Protein AF-A0A969C6D5-F1 (afdb_monomer_lite)

Secondary structure (DSSP, 8-state):
--HHHHHHHHHHHHTTS------SSHHHHHHHHHHHHHHHHHHHHHHHHHHHHTTTPPP-EEEEEEEE--EEEEEEEEEEEE--S-TTS---EEEEEEEEEEEE--EEEEEEE-HHHHHHHHHSBPPHHHHHHHHHTT--HHHHHHHHEEEETTEE--EEETTEEEPPPHHHHHHHHHHHHHHHHSSEEE--PBPTTS--B--EEE-TTS--HHHHHHHHHHHHHHT--TT-S--EEEESSS-SSTTEEEEEEPBHHHHHHHHHHH----GGGGTTT-TTTT----PPS------

Sequence (295 aa):
MLPEKIIVAGLALLLFTGCNSIGPRTVPRDRADYSTSISESWKRQMLLNTVKLRYLDPPIFVDVGQIIAGYSIETALSAGASFPQNTAFGGNTATVGGSARFTDRPTVTYTPLTGNAFVKALMTPLPPESVFFTVQSGWPADGVLMATAASINGIKNQETTHTGTTPPDPRFVRVIELLRRLQLSGHASFRVRHDAQKQHTSVLTFHSKEISEATQAEARELRQLLGLDPGSTEFSLVFGGTAANGREIAVLTRSLLHIMTTMAAQATCRPRMSRRGGPCRGLPRKGRPGRSRGW

pLDDT: mean 76.36, std 16.41, range [31.56, 97.5]

Structure (mmCIF, N/CA/C/O backbone):
data_AF-A0A969C6D5-F1
#
_entry.id   AF-A0A969C6D5-F1
#
loop_
_atom_site.group_PDB
_atom_site.id
_atom_site.type_symbol
_atom_site.label_atom_id
_atom_site.label_alt_id
_atom_site.label_comp_id
_atom_site.label_asym_id
_atom_site.label_entity_id
_atom_site.label_seq_id
_atom_site.pdbx_PDB_ins_code
_atom_site.Cartn_x
_atom_site.Cartn_y
_atom_site.Cartn_z
_atom_site.occupancy
_atom_site.B_iso_or_equiv
_atom_site.auth_seq_id
_atom_site.auth_comp_id
_atom_site.auth_asym_id
_atom_site.auth_atom_id
_atom_site.pdbx_PDB_model_num
ATOM 1 N N . MET A 1 1 ? 77.996 -2.216 -35.185 1.00 45.25 1 MET A N 1
ATOM 2 C CA . MET A 1 1 ? 77.373 -3.281 -34.361 1.00 45.25 1 MET A CA 1
ATOM 3 C C . MET A 1 1 ? 76.489 -2.777 -33.203 1.00 45.25 1 MET A C 1
ATOM 5 O O . MET A 1 1 ? 75.872 -3.603 -32.544 1.00 45.25 1 MET A O 1
ATOM 9 N N . LEU A 1 2 ? 76.377 -1.462 -32.943 1.00 44.72 2 LEU A N 1
ATOM 10 C CA . LEU A 1 2 ? 75.488 -0.904 -31.904 1.00 44.72 2 LEU A CA 1
ATOM 11 C C . LEU A 1 2 ? 74.016 -0.615 -32.311 1.00 44.72 2 LEU A C 1
ATOM 13 O O . LEU A 1 2 ? 73.174 -0.701 -31.421 1.00 44.72 2 LEU A O 1
ATOM 17 N N . PRO A 1 3 ? 73.641 -0.320 -33.580 1.00 50.16 3 PRO A N 1
ATOM 18 C CA . PRO A 1 3 ? 72.263 0.093 -33.887 1.00 50.16 3 PRO A CA 1
ATOM 19 C C . PRO A 1 3 ? 71.266 -1.076 -33.970 1.00 50.16 3 PRO A C 1
ATOM 21 O O . PRO A 1 3 ? 70.113 -0.914 -33.582 1.00 50.16 3 PRO A O 1
ATOM 24 N N . GLU A 1 4 ? 71.702 -2.273 -34.382 1.00 48.69 4 GLU A N 1
ATOM 25 C CA . GLU A 1 4 ? 70.845 -3.475 -34.412 1.00 48.69 4 GLU A CA 1
ATOM 26 C C . GLU A 1 4 ? 70.349 -3.873 -33.018 1.00 48.69 4 GLU A C 1
ATOM 28 O O . GLU A 1 4 ? 69.185 -4.225 -32.846 1.00 48.69 4 GLU A O 1
ATOM 33 N N . LYS A 1 5 ? 71.207 -3.758 -31.996 1.00 50.78 5 LYS A N 1
ATOM 34 C CA . LYS A 1 5 ? 70.857 -4.146 -30.622 1.00 50.78 5 LYS A CA 1
ATOM 35 C C . LYS A 1 5 ? 69.805 -3.220 -30.000 1.00 50.78 5 LYS A C 1
ATOM 37 O O . LYS A 1 5 ? 68.999 -3.682 -29.199 1.00 50.78 5 LYS A O 1
ATOM 42 N N . ILE A 1 6 ? 69.777 -1.943 -30.394 1.00 58.38 6 ILE A N 1
ATOM 43 C CA . ILE A 1 6 ? 68.801 -0.955 -29.903 1.00 58.38 6 ILE A CA 1
ATOM 44 C C . ILE A 1 6 ? 67.430 -1.173 -30.560 1.00 58.38 6 ILE A C 1
ATOM 46 O O . ILE A 1 6 ? 66.408 -1.093 -29.882 1.00 58.38 6 ILE A O 1
ATOM 50 N N . ILE A 1 7 ? 67.398 -1.514 -31.853 1.00 58.91 7 ILE A N 1
ATOM 51 C CA . ILE A 1 7 ? 66.149 -1.792 -32.583 1.00 58.91 7 ILE A CA 1
ATOM 52 C C . ILE A 1 7 ? 65.491 -3.077 -32.063 1.00 58.91 7 ILE A C 1
ATOM 54 O O . ILE A 1 7 ? 64.287 -3.093 -31.814 1.00 58.91 7 ILE A O 1
ATOM 58 N N . VAL A 1 8 ? 66.280 -4.129 -31.817 1.00 59.31 8 VAL A N 1
ATOM 59 C CA . VAL A 1 8 ? 65.780 -5.386 -31.233 1.00 59.31 8 VAL A CA 1
ATOM 60 C C . VAL A 1 8 ? 65.274 -5.172 -29.801 1.00 59.31 8 VAL A C 1
ATOM 62 O O . VAL A 1 8 ? 64.230 -5.712 -29.439 1.00 59.31 8 VAL A O 1
ATOM 65 N N . ALA A 1 9 ? 65.943 -4.330 -29.003 1.00 58.19 9 ALA A N 1
ATOM 66 C CA . ALA A 1 9 ? 65.485 -3.983 -27.657 1.00 58.19 9 ALA A CA 1
ATOM 67 C C . ALA A 1 9 ? 64.180 -3.160 -27.661 1.00 58.19 9 ALA A C 1
ATOM 69 O O . ALA A 1 9 ? 63.307 -3.399 -26.828 1.00 58.19 9 ALA A O 1
ATOM 70 N N . GLY A 1 10 ? 64.006 -2.237 -28.616 1.00 59.75 10 GLY A N 1
ATOM 71 C CA . GLY A 1 10 ? 62.770 -1.461 -28.777 1.00 59.75 10 GLY A CA 1
ATOM 72 C C . GLY A 1 10 ? 61.577 -2.304 -29.246 1.00 59.75 10 GLY A C 1
ATOM 73 O O . GLY A 1 10 ? 60.469 -2.143 -28.736 1.00 59.75 10 GLY A O 1
ATOM 74 N N . LEU A 1 11 ? 61.810 -3.251 -30.162 1.00 59.53 11 LEU A N 1
ATOM 75 C CA . LEU A 1 11 ? 60.787 -4.184 -30.650 1.00 59.53 11 LEU A CA 1
ATOM 76 C C . LEU A 1 11 ? 60.379 -5.204 -29.571 1.00 59.53 11 LEU A C 1
ATOM 78 O O . LEU A 1 11 ? 59.202 -5.535 -29.445 1.00 59.53 11 LEU A O 1
ATOM 82 N N . ALA A 1 12 ? 61.330 -5.648 -28.743 1.00 56.75 12 ALA A N 1
ATOM 83 C CA . ALA A 1 12 ? 61.061 -6.517 -27.598 1.00 56.75 12 ALA A CA 1
ATOM 84 C C . ALA A 1 12 ? 60.249 -5.810 -26.496 1.00 56.75 12 ALA A C 1
ATOM 86 O O . ALA A 1 12 ? 59.417 -6.448 -25.856 1.00 56.75 12 ALA A O 1
ATOM 87 N N . LEU A 1 13 ? 60.422 -4.494 -26.304 1.00 56.81 13 LEU A N 1
ATOM 88 C CA . LEU A 1 13 ? 59.654 -3.715 -25.323 1.00 56.81 13 LEU A CA 1
ATOM 89 C C . LEU A 1 13 ? 58.185 -3.506 -25.747 1.00 56.81 13 LEU A C 1
ATOM 91 O O . LEU A 1 13 ? 57.299 -3.446 -24.897 1.00 56.81 13 LEU A O 1
ATOM 95 N N . LEU A 1 14 ? 57.914 -3.451 -27.057 1.00 57.72 14 LEU A N 1
ATOM 96 C CA . LEU A 1 14 ? 56.561 -3.347 -27.625 1.00 57.72 14 LEU A CA 1
ATOM 97 C C . LEU A 1 14 ? 55.764 -4.657 -27.539 1.00 57.72 14 LEU A C 1
ATOM 99 O O . LEU A 1 14 ? 54.539 -4.611 -27.489 1.00 57.72 14 LEU A O 1
ATOM 103 N N . LEU A 1 15 ? 56.436 -5.809 -27.465 1.00 55.41 15 LEU A N 1
ATOM 104 C CA . LEU A 1 15 ? 55.790 -7.116 -27.281 1.00 55.41 15 LEU A CA 1
ATOM 105 C C . LEU A 1 15 ? 55.355 -7.378 -25.824 1.00 55.41 15 LEU A C 1
ATOM 107 O O . LEU A 1 15 ? 54.611 -8.324 -25.574 1.00 55.41 15 LEU A O 1
ATOM 111 N N . PHE A 1 16 ? 55.768 -6.532 -24.869 1.00 49.59 16 PHE A N 1
ATOM 112 C CA . PHE A 1 16 ? 55.378 -6.620 -23.454 1.00 49.59 16 PHE A CA 1
ATOM 113 C C . PHE A 1 16 ? 54.151 -5.775 -23.073 1.00 49.59 16 PHE A C 1
ATOM 115 O O . PHE A 1 16 ? 53.719 -5.822 -21.919 1.00 49.59 16 PHE A O 1
ATOM 122 N N . THR A 1 17 ? 53.520 -5.056 -24.009 1.00 55.97 17 THR A N 1
ATOM 123 C CA . THR A 1 17 ? 52.191 -4.459 -23.779 1.00 55.97 17 THR A CA 1
ATOM 124 C C . THR A 1 17 ? 51.117 -5.535 -23.946 1.00 55.97 17 THR A C 1
ATOM 126 O O . THR A 1 17 ? 50.310 -5.539 -24.872 1.00 55.97 17 THR A O 1
ATOM 129 N N . GLY A 1 18 ? 51.151 -6.507 -23.032 1.00 48.66 18 GLY A N 1
ATOM 130 C CA . GLY A 1 18 ? 50.214 -7.617 -22.980 1.00 48.66 18 GLY A CA 1
ATOM 131 C C . GLY A 1 18 ? 48.766 -7.140 -23.067 1.00 48.66 18 GLY A C 1
ATOM 132 O O . GLY A 1 18 ? 48.402 -6.091 -22.524 1.00 48.66 18 GLY A O 1
ATOM 133 N N . CYS A 1 19 ? 47.947 -7.934 -23.757 1.00 56.72 19 CYS A N 1
ATOM 134 C CA . CYS A 1 19 ? 46.501 -7.796 -23.806 1.00 56.72 19 CYS A CA 1
ATOM 135 C C . CYS A 1 19 ? 45.952 -7.641 -22.382 1.00 56.72 19 CYS A C 1
ATOM 137 O O . CYS A 1 19 ? 45.767 -8.621 -21.660 1.00 56.72 19 CYS A O 1
ATOM 139 N N . ASN A 1 20 ? 45.696 -6.402 -21.963 1.00 52.62 20 ASN A N 1
ATOM 140 C CA . ASN A 1 20 ? 44.947 -6.146 -20.748 1.00 52.62 20 ASN A CA 1
ATOM 141 C C . ASN A 1 20 ? 43.531 -6.656 -21.008 1.00 52.62 20 ASN A C 1
ATOM 143 O O . ASN A 1 20 ? 42.758 -6.034 -21.734 1.00 52.62 20 ASN A O 1
ATOM 147 N N . SER A 1 21 ? 43.206 -7.811 -20.427 1.00 52.28 21 SER A N 1
ATOM 148 C CA . SER A 1 21 ? 41.826 -8.239 -20.245 1.00 52.28 21 SER A CA 1
ATOM 149 C C . SER A 1 21 ? 41.106 -7.090 -19.547 1.00 52.28 21 SER A C 1
ATOM 151 O O . SER A 1 21 ? 41.371 -6.810 -18.373 1.00 52.28 21 SER A O 1
ATOM 153 N N . ILE A 1 22 ? 40.206 -6.416 -20.262 1.00 55.22 22 ILE A N 1
ATOM 154 C CA . ILE A 1 22 ? 39.238 -5.521 -19.641 1.00 55.22 22 ILE A CA 1
ATOM 155 C C . ILE A 1 22 ? 38.338 -6.388 -18.775 1.00 55.22 22 ILE A C 1
ATOM 157 O O . ILE A 1 22 ? 37.398 -7.038 -19.219 1.00 55.22 22 ILE A O 1
ATOM 161 N N . GLY A 1 23 ? 38.749 -6.466 -17.516 1.00 58.25 23 GLY A N 1
ATOM 162 C CA . GLY A 1 23 ? 38.024 -7.116 -16.452 1.00 58.25 23 GLY A CA 1
ATOM 163 C C . GLY A 1 23 ? 36.868 -6.248 -15.938 1.00 58.25 23 GLY A C 1
ATOM 164 O O . GLY A 1 23 ? 36.722 -5.084 -16.319 1.00 58.25 23 GLY A O 1
ATOM 165 N N . PRO A 1 24 ? 36.082 -6.799 -15.000 1.00 58.19 24 PRO A N 1
ATOM 166 C CA . PRO A 1 24 ? 34.673 -6.497 -14.719 1.00 58.19 24 PRO A CA 1
ATOM 167 C C . PRO A 1 24 ? 34.379 -5.130 -14.075 1.00 58.19 24 PRO A C 1
ATOM 169 O O . PRO A 1 24 ? 33.342 -4.973 -13.445 1.00 58.19 24 PRO A O 1
ATOM 172 N N . ARG A 1 25 ? 35.243 -4.115 -14.195 1.00 62.75 25 ARG A N 1
ATOM 173 C CA . ARG A 1 25 ? 35.041 -2.801 -13.551 1.00 62.75 25 ARG A CA 1
ATOM 174 C C . ARG A 1 25 ? 33.840 -2.020 -14.092 1.00 62.75 25 ARG A C 1
ATOM 176 O O . ARG A 1 25 ? 33.307 -1.181 -13.371 1.00 62.75 25 ARG A O 1
ATOM 183 N N . THR A 1 26 ? 33.397 -2.300 -15.316 1.00 68.31 26 THR A N 1
ATOM 184 C CA . THR A 1 26 ? 32.175 -1.710 -15.887 1.00 68.31 26 THR A CA 1
ATOM 185 C C . THR A 1 26 ? 30.910 -2.324 -15.289 1.00 68.31 26 THR A C 1
ATOM 187 O O . THR A 1 26 ? 29.944 -1.608 -15.061 1.00 68.31 26 THR A O 1
ATOM 190 N N . VAL A 1 27 ? 30.931 -3.605 -14.901 1.00 70.88 27 VAL A N 1
ATOM 191 C CA . VAL A 1 27 ? 29.739 -4.335 -14.435 1.00 70.88 27 VAL A CA 1
ATOM 192 C C . VAL A 1 27 ? 29.113 -3.738 -13.158 1.00 70.88 27 VAL A C 1
ATOM 194 O O . VAL A 1 27 ? 27.897 -3.544 -13.150 1.00 70.88 27 VAL A O 1
ATOM 197 N N . PRO A 1 28 ? 29.859 -3.392 -12.083 1.00 76.31 28 PRO A N 1
ATOM 198 C CA . PRO A 1 28 ? 29.274 -2.740 -10.909 1.00 76.31 28 PRO A CA 1
ATOM 199 C C . PRO A 1 28 ? 28.657 -1.372 -11.211 1.00 76.31 28 PRO A C 1
ATOM 201 O O . PRO A 1 28 ? 27.607 -1.048 -10.656 1.00 76.31 28 PRO A O 1
ATOM 204 N N . ARG A 1 29 ? 29.293 -0.584 -12.089 1.00 78.81 29 ARG A N 1
ATOM 205 C CA . ARG A 1 29 ? 28.800 0.735 -12.504 1.00 78.81 29 ARG A CA 1
ATOM 206 C C . ARG A 1 29 ? 27.521 0.593 -13.323 1.00 78.81 29 ARG A C 1
ATOM 208 O O . ARG A 1 29 ? 26.501 1.168 -12.959 1.00 78.81 29 ARG A O 1
ATOM 215 N N . ASP A 1 30 ? 27.556 -0.247 -14.349 1.00 79.44 30 ASP A N 1
ATOM 216 C CA . ASP A 1 30 ? 26.424 -0.469 -15.240 1.00 79.44 30 ASP A CA 1
ATOM 217 C C . ASP A 1 30 ? 25.243 -1.068 -14.473 1.00 79.44 30 ASP A C 1
ATOM 219 O O . ASP A 1 30 ? 24.105 -0.659 -14.672 1.00 79.44 30 ASP A O 1
ATOM 223 N N . ARG A 1 31 ? 25.483 -1.964 -13.505 1.00 82.19 31 ARG A N 1
ATOM 224 C CA . ARG A 1 31 ? 24.423 -2.484 -12.628 1.00 82.19 31 ARG A CA 1
ATOM 225 C C . ARG A 1 31 ? 23.724 -1.370 -11.843 1.00 82.19 31 ARG A C 1
ATOM 227 O O . ARG A 1 31 ? 22.501 -1.416 -11.708 1.00 82.19 31 ARG A O 1
ATOM 234 N N . ALA A 1 32 ? 24.465 -0.390 -11.322 1.00 84.44 32 ALA A N 1
ATOM 235 C CA . ALA A 1 32 ? 23.883 0.745 -10.607 1.00 84.44 32 ALA A CA 1
ATOM 236 C C . ALA A 1 32 ? 23.082 1.661 -11.550 1.00 84.44 32 ALA A C 1
ATOM 238 O O . ALA A 1 32 ? 21.947 2.037 -11.230 1.00 84.44 32 ALA A O 1
ATOM 239 N N . ASP A 1 33 ? 23.625 1.950 -12.735 1.00 84.69 33 ASP A N 1
ATOM 240 C CA . ASP A 1 33 ? 22.979 2.790 -13.749 1.00 84.69 33 ASP A CA 1
ATOM 241 C C . ASP A 1 33 ? 21.710 2.120 -14.314 1.00 84.69 33 ASP A C 1
ATOM 243 O O . ASP A 1 33 ? 20.653 2.758 -14.418 1.00 84.69 33 ASP A O 1
ATOM 247 N N . TYR A 1 34 ? 21.754 0.809 -14.579 1.00 84.25 34 TYR A N 1
ATOM 248 C CA . TYR A 1 34 ? 20.593 0.013 -14.982 1.00 84.25 34 TYR A CA 1
ATOM 249 C C . TYR A 1 34 ? 19.555 -0.078 -13.867 1.00 84.25 34 TYR A C 1
ATOM 251 O O . TYR A 1 34 ? 18.383 0.182 -14.122 1.00 84.25 34 TYR A O 1
ATOM 259 N N . SER A 1 35 ? 19.952 -0.374 -12.624 1.00 84.75 35 SER A N 1
ATOM 260 C CA . SER A 1 35 ? 19.020 -0.430 -11.488 1.00 84.75 35 SER A CA 1
ATOM 261 C C . SER A 1 35 ? 18.281 0.897 -11.303 1.00 84.75 35 SER A C 1
ATOM 263 O O . SER A 1 35 ? 17.066 0.915 -11.085 1.00 84.75 35 SER A O 1
ATOM 265 N N . THR A 1 36 ? 18.992 2.018 -11.440 1.00 88.12 36 THR A N 1
ATOM 266 C CA . THR A 1 36 ? 18.404 3.361 -11.356 1.00 88.12 36 THR A CA 1
ATOM 267 C C . THR A 1 36 ? 17.445 3.618 -12.518 1.00 88.12 36 THR A C 1
ATOM 269 O O . THR A 1 36 ? 16.317 4.064 -12.305 1.00 88.12 36 THR A O 1
ATOM 272 N N . SER A 1 37 ? 17.847 3.276 -13.744 1.00 85.81 37 SER A N 1
ATOM 273 C CA . SER A 1 37 ? 17.036 3.473 -14.952 1.00 85.81 37 SER A CA 1
ATOM 274 C C . SER A 1 37 ? 15.772 2.608 -14.965 1.00 85.81 37 SER A C 1
ATOM 276 O O . SER A 1 37 ? 14.695 3.097 -15.312 1.00 85.81 37 SER A O 1
ATOM 278 N N . ILE A 1 38 ? 15.873 1.348 -14.532 1.00 85.56 38 ILE A N 1
ATOM 279 C CA . ILE A 1 38 ? 14.738 0.431 -14.363 1.00 85.56 38 ILE A CA 1
ATOM 280 C C . ILE A 1 38 ? 13.791 0.977 -13.298 1.00 85.56 38 ILE A C 1
ATOM 282 O O . ILE A 1 38 ? 12.591 1.071 -13.548 1.00 85.56 38 ILE A O 1
ATOM 286 N N . SER A 1 39 ? 14.319 1.419 -12.152 1.00 85.69 39 SER A N 1
ATOM 287 C CA . SER A 1 39 ? 13.507 2.000 -11.077 1.00 85.69 39 SER A CA 1
ATOM 288 C C . SER A 1 39 ? 12.744 3.244 -11.548 1.00 85.69 39 SER A C 1
ATOM 290 O O . SER A 1 39 ? 11.551 3.381 -11.279 1.00 85.69 39 SER A O 1
ATOM 292 N N . GLU A 1 40 ? 13.396 4.147 -12.285 1.00 88.69 40 GLU A N 1
ATOM 293 C CA . GLU A 1 40 ? 12.747 5.328 -12.869 1.00 88.69 40 GLU A CA 1
ATOM 294 C C . GLU A 1 40 ? 11.701 4.957 -13.930 1.00 88.69 40 GLU A C 1
ATOM 296 O O . GLU A 1 40 ? 10.621 5.554 -13.973 1.00 88.69 40 GLU A O 1
ATOM 301 N N . SER A 1 41 ? 11.981 3.951 -14.763 1.00 86.31 41 SER A N 1
ATOM 302 C CA . SER A 1 41 ? 11.023 3.417 -15.738 1.00 86.31 41 SER A CA 1
ATOM 303 C C . SER A 1 41 ? 9.778 2.845 -15.052 1.00 86.31 41 SER A C 1
ATOM 305 O O . SER A 1 41 ? 8.658 3.231 -15.387 1.00 86.31 41 SER A O 1
ATOM 307 N N . TRP A 1 42 ? 9.962 2.017 -14.020 1.00 86.88 42 TRP A N 1
ATOM 308 C CA . TRP A 1 42 ? 8.883 1.457 -13.208 1.00 86.88 42 TRP A CA 1
ATOM 309 C C . TRP A 1 42 ? 8.031 2.544 -12.549 1.00 86.88 42 TRP A C 1
ATOM 311 O O . TRP A 1 42 ? 6.807 2.503 -12.669 1.00 86.88 42 TRP A O 1
ATOM 321 N N . LYS A 1 43 ? 8.640 3.565 -11.923 1.00 88.31 43 LYS A N 1
ATOM 322 C CA . LYS A 1 43 ? 7.899 4.707 -11.347 1.00 88.31 43 LYS A CA 1
ATOM 323 C C . LYS A 1 43 ? 7.043 5.412 -12.401 1.00 88.31 43 LYS A C 1
ATOM 325 O O . LYS A 1 43 ? 5.869 5.698 -12.155 1.00 88.31 43 LYS A O 1
ATOM 330 N N . ARG A 1 44 ? 7.609 5.682 -13.584 1.00 88.38 44 ARG A N 1
ATOM 331 C CA . ARG A 1 44 ? 6.893 6.338 -14.692 1.00 88.38 44 ARG A CA 1
ATOM 332 C C . ARG A 1 44 ? 5.757 5.474 -15.221 1.00 88.38 44 ARG A C 1
ATOM 334 O O . ARG A 1 44 ? 4.676 6.004 -15.466 1.00 88.38 44 ARG A O 1
ATOM 341 N N . GLN A 1 45 ? 5.977 4.171 -15.364 1.00 88.50 45 GLN A N 1
ATOM 342 C CA . GLN A 1 45 ? 4.961 3.230 -15.820 1.00 88.50 45 GLN A CA 1
ATOM 343 C C . GLN A 1 45 ? 3.825 3.092 -14.808 1.00 88.50 45 GLN A C 1
ATOM 345 O O . GLN A 1 45 ? 2.662 3.154 -15.201 1.00 88.50 45 GLN A O 1
ATOM 350 N N . MET A 1 46 ? 4.133 2.994 -13.512 1.00 89.75 46 MET A N 1
ATOM 351 C CA . MET A 1 46 ? 3.118 2.949 -12.459 1.00 89.75 46 MET A CA 1
ATOM 352 C C . MET A 1 46 ? 2.279 4.229 -12.436 1.00 89.75 46 MET A C 1
ATOM 354 O O . MET A 1 46 ? 1.049 4.173 -12.397 1.00 89.75 46 MET A O 1
ATOM 358 N N . LEU A 1 47 ? 2.931 5.393 -12.525 1.00 89.31 47 LEU A N 1
ATOM 359 C CA . LEU A 1 47 ? 2.246 6.683 -12.575 1.00 89.31 47 LEU A CA 1
ATOM 360 C C . LEU A 1 47 ? 1.366 6.808 -13.824 1.00 89.31 47 LEU A C 1
ATOM 362 O O . LEU A 1 47 ? 0.220 7.240 -13.725 1.00 89.31 47 LEU A O 1
ATOM 366 N N . LEU A 1 48 ? 1.877 6.410 -14.991 1.00 88.62 48 LEU A N 1
ATOM 367 C CA . LEU A 1 48 ? 1.116 6.424 -16.237 1.00 88.62 48 LEU A CA 1
ATOM 368 C C . LEU A 1 48 ? -0.096 5.492 -16.156 1.00 88.62 48 LEU A C 1
ATOM 370 O O . LEU A 1 48 ? -1.197 5.913 -16.494 1.00 88.62 48 LEU A O 1
ATOM 374 N N . ASN A 1 49 ? 0.088 4.260 -15.679 1.00 89.94 49 ASN A N 1
ATOM 375 C CA . ASN A 1 49 ? -0.993 3.292 -15.500 1.00 89.94 49 ASN A CA 1
ATOM 376 C C . ASN A 1 49 ? -2.034 3.793 -14.492 1.00 89.94 49 ASN A C 1
ATOM 378 O O . ASN A 1 49 ? -3.228 3.658 -14.731 1.00 89.94 49 ASN A O 1
ATOM 382 N N . THR A 1 50 ? -1.602 4.450 -13.415 1.00 89.25 50 THR A N 1
ATOM 383 C CA . THR A 1 50 ? -2.506 5.102 -12.459 1.00 89.25 50 THR A CA 1
ATOM 384 C C . THR A 1 50 ? -3.332 6.188 -13.150 1.00 89.25 50 THR A C 1
ATOM 386 O O . THR A 1 50 ? -4.553 6.182 -13.066 1.00 89.25 50 THR A O 1
ATOM 389 N N . VAL A 1 51 ? -2.706 7.099 -13.901 1.00 86.19 51 VAL A N 1
ATOM 390 C CA . VAL A 1 51 ? -3.431 8.176 -14.600 1.00 86.19 51 VAL A CA 1
ATOM 391 C C . VAL A 1 51 ? -4.367 7.628 -15.684 1.00 86.19 51 VAL A C 1
ATOM 393 O O . VAL A 1 51 ? -5.474 8.138 -15.833 1.00 86.19 51 VAL A O 1
ATOM 396 N N . LYS A 1 52 ? -3.964 6.576 -16.402 1.00 86.31 52 LYS A N 1
ATOM 397 C CA . LYS A 1 52 ? -4.775 5.882 -17.414 1.00 86.31 52 LYS A CA 1
ATOM 398 C C . LYS A 1 52 ? -6.097 5.353 -16.862 1.00 86.31 52 LYS A C 1
ATOM 400 O O . LYS A 1 52 ? -7.130 5.538 -17.500 1.00 86.31 52 LYS A O 1
ATOM 405 N N . LEU A 1 53 ? -6.098 4.819 -15.639 1.00 87.19 53 LEU A N 1
ATOM 406 C CA . LEU A 1 53 ? -7.320 4.324 -14.994 1.00 87.19 53 LEU A CA 1
ATOM 407 C C . LEU A 1 53 ? -8.399 5.403 -14.837 1.00 87.19 53 LEU A C 1
ATOM 409 O O . LEU A 1 53 ? -9.587 5.100 -14.906 1.00 87.19 53 LEU A O 1
ATOM 413 N N . ARG A 1 54 ? -8.016 6.681 -14.711 1.00 80.12 54 ARG A N 1
ATOM 414 C CA . ARG A 1 54 ? -8.976 7.800 -14.701 1.00 80.12 54 ARG A CA 1
ATOM 415 C C . ARG A 1 54 ? -9.761 7.924 -16.012 1.00 80.12 54 ARG A C 1
ATOM 417 O O . ARG A 1 54 ? -10.863 8.469 -16.010 1.00 80.12 54 ARG A O 1
ATOM 424 N N . TYR A 1 55 ? -9.182 7.459 -17.112 1.00 80.44 55 TYR A N 1
ATOM 425 C CA . TYR A 1 55 ? -9.753 7.495 -18.456 1.00 80.44 55 TYR A CA 1
ATOM 426 C C . TYR A 1 55 ? -10.219 6.115 -18.925 1.00 80.44 55 TYR A C 1
ATOM 428 O O . TYR A 1 55 ? -10.518 5.959 -20.101 1.00 80.44 55 TYR A O 1
ATOM 436 N N . LEU A 1 56 ? -10.335 5.150 -18.002 1.00 82.38 56 LEU A N 1
ATOM 437 C CA . LEU A 1 56 ? -10.770 3.775 -18.276 1.00 82.38 56 LEU A CA 1
ATOM 438 C C . LEU A 1 56 ? -9.824 2.994 -19.198 1.00 82.38 56 LEU A C 1
ATOM 440 O O . LEU A 1 56 ? -10.207 1.964 -19.747 1.00 82.38 56 LEU A O 1
ATOM 444 N N . ASP A 1 57 ? -8.578 3.447 -19.320 1.00 84.31 57 ASP A N 1
ATOM 445 C CA . ASP A 1 57 ? -7.553 2.725 -20.059 1.00 84.31 57 ASP A CA 1
ATOM 446 C C . ASP A 1 57 ? -6.971 1.609 -19.172 1.00 84.31 57 ASP A C 1
ATOM 448 O O . ASP A 1 57 ? -6.499 1.895 -18.060 1.00 84.31 57 ASP A O 1
ATOM 452 N N . PRO A 1 58 ? -6.956 0.344 -19.634 1.00 81.88 58 PRO A N 1
ATOM 453 C CA . PRO A 1 58 ? -6.427 -0.761 -18.850 1.00 81.88 58 PRO A CA 1
ATOM 454 C C . PRO A 1 58 ? -4.910 -0.606 -18.631 1.00 81.88 58 PRO A C 1
ATOM 456 O O . PRO A 1 58 ? -4.174 -0.233 -19.554 1.00 81.88 58 PRO A O 1
ATOM 459 N N . PRO A 1 59 ? -4.406 -0.895 -17.418 1.00 86.19 59 PRO A N 1
ATOM 460 C CA . PRO A 1 59 ? -2.989 -0.776 -17.115 1.00 86.19 59 PRO A CA 1
ATOM 461 C C . PRO A 1 59 ? -2.211 -1.945 -17.731 1.00 86.19 59 PRO A C 1
ATOM 463 O O . PRO A 1 59 ? -2.643 -3.095 -17.669 1.00 86.19 59 PRO A O 1
ATOM 466 N N . ILE A 1 60 ? -1.035 -1.654 -18.289 1.00 83.44 60 ILE A N 1
ATOM 467 C CA . ILE A 1 60 ? -0.131 -2.658 -18.870 1.00 83.44 60 ILE A CA 1
ATOM 468 C C . ILE A 1 60 ? 1.225 -2.537 -18.185 1.00 83.44 60 ILE A C 1
ATOM 470 O O . ILE A 1 60 ? 1.794 -1.441 -18.120 1.00 83.44 60 ILE A O 1
ATOM 474 N N . PHE A 1 61 ? 1.754 -3.653 -17.689 1.00 85.12 61 PHE A N 1
ATOM 475 C CA . PHE A 1 61 ? 3.077 -3.716 -17.073 1.00 85.12 61 PHE A CA 1
ATOM 476 C C . PHE A 1 61 ? 4.046 -4.495 -17.962 1.00 85.12 61 PHE A C 1
ATOM 478 O O . PHE A 1 61 ? 3.677 -5.493 -18.577 1.00 85.12 61 PHE A O 1
ATOM 485 N N . VAL A 1 62 ? 5.280 -4.009 -18.053 1.00 84.19 62 VAL A N 1
ATOM 486 C CA . VAL A 1 62 ? 6.356 -4.628 -18.827 1.00 84.19 62 VAL A CA 1
ATOM 487 C C . VAL A 1 62 ? 7.578 -4.637 -17.934 1.00 84.19 62 VAL A C 1
ATOM 489 O O . VAL A 1 62 ? 7.991 -3.585 -17.453 1.00 84.19 62 VAL A O 1
ATOM 492 N N . ASP A 1 63 ? 8.120 -5.822 -17.703 1.00 83.12 63 ASP A N 1
ATOM 493 C CA . ASP A 1 63 ? 9.309 -6.003 -16.889 1.00 83.12 63 ASP A CA 1
ATOM 494 C C . ASP A 1 63 ? 10.563 -6.158 -17.761 1.00 83.12 63 ASP A C 1
ATOM 496 O O . ASP A 1 63 ? 10.476 -6.481 -18.948 1.00 83.12 63 ASP A O 1
ATOM 500 N N . VAL A 1 64 ? 11.736 -5.919 -17.179 1.00 79.44 64 VAL A N 1
ATOM 501 C CA . VAL A 1 64 ? 13.032 -6.176 -17.812 1.00 79.44 64 VAL A CA 1
ATOM 502 C C . VAL A 1 64 ? 13.508 -7.551 -17.358 1.00 79.44 64 VAL A C 1
ATOM 504 O O . VAL A 1 64 ? 14.024 -7.703 -16.256 1.00 79.44 64 VAL A O 1
ATOM 507 N N . GLY A 1 65 ? 13.325 -8.560 -18.210 1.00 73.94 65 GLY A N 1
ATOM 508 C CA . GLY A 1 65 ? 13.642 -9.948 -17.872 1.00 73.94 65 GLY A CA 1
ATOM 509 C C . GLY A 1 65 ? 15.144 -10.237 -17.844 1.00 73.94 65 GLY A C 1
ATOM 510 O O . GLY A 1 65 ? 15.619 -10.944 -16.960 1.00 73.94 65 GLY A O 1
ATOM 511 N N . GLN A 1 66 ? 15.904 -9.688 -18.799 1.00 76.88 66 GLN A N 1
ATOM 512 C CA . GLN A 1 66 ? 17.348 -9.923 -18.897 1.00 76.88 66 GLN A CA 1
ATOM 513 C C . GLN A 1 66 ? 18.072 -8.756 -19.578 1.00 76.88 66 GLN A C 1
ATOM 515 O O . GLN A 1 66 ? 17.581 -8.205 -20.566 1.00 76.88 66 GLN A O 1
ATOM 520 N N . ILE A 1 67 ? 19.265 -8.423 -19.075 1.00 78.06 67 ILE A N 1
ATOM 521 C CA . ILE A 1 67 ? 20.221 -7.503 -19.707 1.00 78.06 67 ILE A CA 1
ATOM 522 C C . ILE A 1 67 ? 21.503 -8.286 -19.993 1.00 78.06 67 ILE A C 1
ATOM 524 O O . ILE A 1 67 ? 22.120 -8.819 -19.072 1.00 78.06 67 ILE A O 1
ATOM 528 N N . ILE A 1 68 ? 21.897 -8.358 -21.263 1.00 77.94 68 ILE A N 1
ATOM 529 C CA . ILE A 1 68 ? 23.151 -8.978 -21.708 1.00 77.94 68 ILE A CA 1
ATOM 530 C C . ILE A 1 68 ? 24.055 -7.860 -22.217 1.00 77.94 68 ILE A C 1
ATOM 532 O O . ILE A 1 68 ? 23.750 -7.263 -23.246 1.00 77.94 68 ILE A O 1
ATOM 536 N N . ALA A 1 69 ? 25.142 -7.560 -21.508 1.00 74.81 69 ALA A N 1
ATOM 537 C CA . ALA A 1 69 ? 26.118 -6.563 -21.942 1.00 74.81 69 ALA A CA 1
ATOM 538 C C . ALA A 1 69 ? 27.210 -7.213 -22.807 1.00 74.81 69 ALA A C 1
ATOM 540 O O . ALA A 1 69 ? 27.743 -8.264 -22.448 1.00 74.81 69 ALA A O 1
ATOM 541 N N . GLY A 1 70 ? 27.526 -6.594 -23.947 1.00 70.62 70 GLY A N 1
ATOM 542 C CA . GLY A 1 70 ? 28.553 -7.055 -24.882 1.00 70.62 70 GLY A CA 1
ATOM 543 C C . GLY A 1 70 ? 29.572 -5.953 -25.142 1.00 70.62 70 GLY A C 1
ATOM 544 O O . GLY A 1 70 ? 29.254 -4.985 -25.831 1.00 70.62 70 GLY A O 1
ATOM 545 N N . TYR A 1 71 ? 30.787 -6.114 -24.616 1.00 70.81 71 TYR A N 1
ATOM 546 C CA . TYR A 1 71 ? 31.872 -5.140 -24.749 1.00 70.81 71 TYR A CA 1
ATOM 547 C C . TYR A 1 71 ? 32.944 -5.671 -25.707 1.00 70.81 71 TYR A C 1
ATOM 549 O O . TYR A 1 71 ? 33.420 -6.794 -25.534 1.00 70.81 71 TYR A O 1
ATOM 557 N N . SER A 1 72 ? 33.363 -4.869 -26.686 1.00 69.31 72 SER A N 1
ATOM 558 C CA . SER A 1 72 ? 34.542 -5.154 -27.510 1.00 69.31 72 SER A CA 1
ATOM 559 C C . SER A 1 72 ? 35.477 -3.949 -27.576 1.00 69.31 72 SER A C 1
ATOM 561 O O . SER A 1 72 ? 35.041 -2.799 -27.656 1.00 69.31 72 SER A O 1
ATOM 563 N N . ILE A 1 73 ? 36.782 -4.218 -27.535 1.00 72.25 73 ILE A N 1
ATOM 564 C CA . ILE A 1 73 ? 37.817 -3.240 -27.864 1.00 72.25 73 ILE A CA 1
ATOM 565 C C . ILE A 1 73 ? 38.554 -3.726 -29.096 1.00 72.25 73 ILE A C 1
ATOM 567 O O . ILE A 1 73 ? 39.073 -4.836 -29.114 1.00 72.25 73 ILE A O 1
ATOM 571 N N . GLU A 1 74 ? 38.632 -2.867 -30.100 1.00 72.62 74 GLU A N 1
ATOM 572 C CA . GLU A 1 74 ? 39.434 -3.076 -31.297 1.00 72.62 74 GLU A CA 1
ATOM 573 C C . GLU A 1 74 ? 40.591 -2.075 -31.266 1.00 72.62 74 GLU A C 1
ATOM 575 O O . GLU A 1 74 ? 40.372 -0.864 -31.305 1.00 72.62 74 GLU A O 1
ATOM 580 N N . THR A 1 75 ? 41.828 -2.560 -31.163 1.00 73.25 75 THR A N 1
ATOM 581 C CA . THR A 1 75 ? 43.035 -1.733 -31.296 1.00 73.25 75 THR A CA 1
ATOM 582 C C . THR A 1 75 ? 43.714 -2.047 -32.617 1.00 73.25 75 THR A C 1
ATOM 584 O O . THR A 1 75 ? 44.096 -3.192 -32.851 1.00 73.25 75 THR A O 1
ATOM 587 N N . ALA A 1 76 ? 43.891 -1.042 -33.470 1.00 73.25 76 ALA A N 1
ATOM 588 C CA . ALA A 1 76 ? 44.618 -1.175 -34.724 1.00 73.25 76 ALA A CA 1
ATOM 589 C C . ALA A 1 76 ? 45.876 -0.304 -34.688 1.00 73.25 76 ALA A C 1
ATOM 591 O O . ALA A 1 76 ? 45.805 0.908 -34.480 1.00 73.25 76 ALA A O 1
ATOM 592 N N . LEU A 1 77 ? 47.025 -0.941 -34.894 1.00 74.94 77 LEU A N 1
ATOM 593 C CA . LEU A 1 77 ? 48.328 -0.302 -35.041 1.00 74.94 77 LEU A CA 1
ATOM 594 C C . LEU A 1 77 ? 48.726 -0.392 -36.514 1.00 74.94 77 LEU A C 1
ATOM 596 O O . LEU A 1 77 ? 48.712 -1.475 -37.094 1.00 74.94 77 LEU A O 1
ATOM 600 N N . SER A 1 78 ? 49.070 0.738 -37.122 1.00 74.00 78 SER A N 1
ATOM 601 C CA . SER A 1 78 ? 49.536 0.816 -38.506 1.00 74.00 78 SER A CA 1
ATOM 602 C C . SER A 1 78 ? 50.928 1.430 -38.538 1.00 74.00 78 SER A C 1
ATOM 604 O O . SER A 1 78 ? 51.125 2.530 -38.023 1.00 74.00 78 SER A O 1
ATOM 606 N N . ALA A 1 79 ? 51.883 0.755 -39.168 1.00 75.56 79 ALA A N 1
ATOM 607 C CA . ALA A 1 79 ? 53.212 1.291 -39.428 1.00 75.56 79 ALA A CA 1
ATOM 608 C C . ALA A 1 79 ? 53.490 1.211 -40.932 1.00 75.56 79 ALA A C 1
ATOM 610 O O . ALA A 1 79 ? 53.299 0.159 -41.540 1.00 75.56 79 ALA A O 1
ATOM 611 N N . GLY A 1 80 ? 53.918 2.320 -41.530 1.00 74.81 80 GLY A N 1
ATOM 612 C CA . GLY A 1 80 ? 54.246 2.409 -42.950 1.00 74.81 80 GLY A CA 1
ATOM 613 C C . GLY A 1 80 ? 55.513 3.227 -43.154 1.00 74.81 80 GLY A C 1
ATOM 614 O O . GLY A 1 80 ? 55.656 4.300 -42.569 1.00 74.81 80 GLY A O 1
ATOM 615 N N . ALA A 1 81 ? 56.432 2.731 -43.977 1.00 70.75 81 ALA A N 1
ATOM 616 C CA . ALA A 1 81 ? 57.658 3.432 -44.343 1.00 70.75 81 ALA A CA 1
ATOM 617 C C . ALA A 1 81 ? 57.710 3.612 -45.862 1.00 70.75 81 ALA A C 1
ATOM 619 O O . ALA A 1 81 ? 57.448 2.669 -46.606 1.00 70.75 81 ALA A O 1
ATOM 620 N N . SER A 1 82 ? 58.039 4.821 -46.311 1.00 68.69 82 SER A N 1
ATOM 621 C CA . SER A 1 82 ? 58.206 5.156 -47.722 1.00 68.69 82 SER A CA 1
ATOM 622 C C . SER A 1 82 ? 59.645 5.594 -47.979 1.00 68.69 82 SER A C 1
ATOM 624 O O . SER A 1 82 ? 60.138 6.546 -47.362 1.00 68.69 82 SER A O 1
ATOM 626 N N . PHE A 1 83 ? 60.309 4.879 -48.890 1.00 69.94 83 PHE A N 1
ATOM 627 C CA . PHE A 1 83 ? 61.686 5.122 -49.315 1.00 69.94 83 PHE A CA 1
ATOM 628 C C . PHE A 1 83 ? 61.679 5.538 -50.794 1.00 69.94 83 PHE A C 1
ATOM 630 O O . PHE A 1 83 ? 61.456 4.689 -51.661 1.00 69.94 83 PHE A O 1
ATOM 637 N N . PRO A 1 84 ? 61.876 6.829 -51.112 1.00 63.34 84 PRO A N 1
ATOM 638 C CA . PRO A 1 84 ? 61.944 7.282 -52.497 1.00 63.34 84 PRO A CA 1
ATOM 639 C C . PRO A 1 84 ? 63.186 6.706 -53.197 1.00 63.34 84 PRO A C 1
ATOM 641 O O . PRO A 1 84 ? 64.269 6.685 -52.620 1.00 63.34 84 PRO A O 1
ATOM 644 N N . GLN A 1 85 ? 63.065 6.291 -54.463 1.00 60.53 85 GLN A N 1
ATOM 645 C CA . GLN A 1 85 ? 64.195 5.762 -55.250 1.00 60.53 85 GLN A CA 1
ATOM 646 C C . GLN A 1 85 ? 65.241 6.823 -55.651 1.00 60.53 85 GLN A C 1
ATOM 648 O O . GLN A 1 85 ? 66.311 6.451 -56.123 1.00 60.53 85 GLN A O 1
ATOM 653 N N . ASN A 1 86 ? 64.967 8.125 -55.478 1.00 58.44 86 ASN A N 1
ATOM 654 C CA . ASN A 1 86 ? 65.873 9.200 -55.892 1.00 58.44 86 ASN A CA 1
ATOM 655 C C . ASN A 1 86 ? 66.083 10.227 -54.762 1.00 58.44 86 ASN A C 1
ATOM 657 O O . ASN A 1 86 ? 65.136 10.873 -54.312 1.00 58.44 86 ASN A O 1
ATOM 661 N N . THR A 1 87 ? 67.328 10.378 -54.306 1.00 57.75 87 THR A N 1
ATOM 662 C CA . THR A 1 87 ? 67.716 11.112 -53.083 1.00 57.75 87 THR A CA 1
ATOM 663 C C . THR A 1 87 ? 67.883 12.623 -53.272 1.00 57.75 87 THR A C 1
ATOM 665 O O . THR A 1 87 ? 68.187 13.327 -52.313 1.00 57.75 87 THR A O 1
ATOM 668 N N . ALA A 1 88 ? 67.667 13.142 -54.485 1.00 58.81 88 ALA A N 1
ATOM 669 C CA . ALA A 1 88 ? 67.911 14.549 -54.805 1.00 58.81 88 ALA A CA 1
ATOM 670 C C . ALA A 1 88 ? 66.903 15.528 -54.163 1.00 58.81 88 ALA A C 1
ATOM 672 O O . ALA A 1 88 ? 67.265 16.678 -53.938 1.00 58.81 88 ALA A O 1
ATOM 673 N N . PHE A 1 89 ? 65.667 15.099 -53.850 1.00 56.59 89 PHE A N 1
ATOM 674 C CA . PHE A 1 89 ? 64.614 15.994 -53.323 1.00 56.59 89 PHE A CA 1
ATOM 675 C C . PHE A 1 89 ? 63.599 15.352 -52.346 1.00 56.59 89 PHE A C 1
ATOM 677 O O . PHE A 1 89 ? 62.580 15.969 -52.044 1.00 56.59 89 PHE A O 1
ATOM 684 N N . GLY A 1 90 ? 63.832 14.143 -51.820 1.00 58.25 90 GLY A N 1
ATOM 685 C CA . GLY A 1 90 ? 62.862 13.463 -50.945 1.00 58.25 90 GLY A CA 1
ATOM 686 C C . GLY A 1 90 ? 63.512 12.703 -49.793 1.00 58.25 90 GLY A C 1
ATOM 687 O O . GLY A 1 90 ? 64.290 11.783 -50.024 1.00 58.25 90 GLY A O 1
ATOM 688 N N . GLY A 1 91 ? 63.190 13.083 -48.553 1.00 60.53 91 GLY A N 1
ATOM 689 C CA . GLY A 1 91 ? 63.624 12.370 -47.348 1.00 60.53 91 GLY A CA 1
ATOM 690 C C . GLY A 1 91 ? 62.778 11.125 -47.063 1.00 60.53 91 GLY A C 1
ATOM 691 O O . GLY A 1 91 ? 61.604 11.062 -47.430 1.00 60.53 91 GLY A O 1
ATOM 692 N N . ASN A 1 92 ? 63.365 10.140 -46.380 1.00 71.38 92 ASN A N 1
ATOM 693 C CA . ASN A 1 92 ? 62.649 8.945 -45.929 1.00 71.38 92 ASN A CA 1
ATOM 694 C C . ASN A 1 92 ? 61.543 9.342 -44.950 1.00 71.38 92 ASN A C 1
ATOM 696 O O . ASN A 1 92 ? 61.804 10.035 -43.965 1.00 71.38 92 ASN A O 1
ATOM 700 N N . THR A 1 93 ? 60.320 8.874 -45.197 1.00 61.31 93 THR A N 1
ATOM 701 C CA . THR A 1 93 ? 59.187 9.141 -44.304 1.00 61.31 93 THR A CA 1
ATOM 702 C C . THR A 1 93 ? 58.722 7.844 -43.665 1.00 61.31 93 THR A C 1
ATOM 704 O O . THR A 1 93 ? 58.415 6.863 -44.340 1.00 61.31 93 THR A O 1
ATOM 707 N N . ALA A 1 94 ? 58.697 7.835 -42.336 1.00 72.06 94 ALA A N 1
ATOM 708 C CA . ALA A 1 94 ? 58.120 6.763 -41.544 1.00 72.06 94 ALA A CA 1
ATOM 709 C C . ALA A 1 94 ? 56.870 7.306 -40.853 1.00 72.06 94 ALA A C 1
ATOM 711 O O . ALA A 1 94 ? 56.895 8.379 -40.252 1.00 72.06 94 ALA A O 1
ATOM 712 N N . THR A 1 95 ? 55.776 6.564 -40.952 1.00 66.12 95 THR A N 1
ATOM 713 C CA . THR A 1 95 ? 54.497 6.894 -40.329 1.00 66.12 95 THR A CA 1
ATOM 714 C C . THR A 1 95 ? 54.108 5.770 -39.386 1.00 66.12 95 THR A C 1
ATOM 716 O O . THR A 1 95 ? 54.165 4.590 -39.733 1.00 66.12 95 THR A O 1
ATOM 719 N N . VAL A 1 96 ? 53.733 6.147 -38.169 1.00 73.00 96 VAL A N 1
ATOM 720 C CA . VAL A 1 96 ? 53.190 5.241 -37.160 1.00 73.00 96 VAL A CA 1
ATOM 721 C C . VAL A 1 96 ? 51.863 5.836 -36.721 1.00 73.00 96 VAL A C 1
ATOM 723 O O . VAL A 1 96 ? 51.798 6.990 -36.306 1.00 73.00 96 VAL A O 1
ATOM 726 N N . GLY A 1 97 ? 50.802 5.055 -36.861 1.00 74.00 97 GLY A N 1
ATOM 727 C CA . GLY A 1 97 ? 49.445 5.404 -36.471 1.00 74.00 97 GLY A CA 1
ATOM 728 C C . GLY A 1 97 ? 48.883 4.347 -35.531 1.00 74.00 97 GLY A C 1
ATOM 729 O O . GLY A 1 97 ? 49.193 3.163 -35.648 1.00 74.00 97 GLY A O 1
ATOM 730 N N . GLY A 1 98 ? 48.052 4.775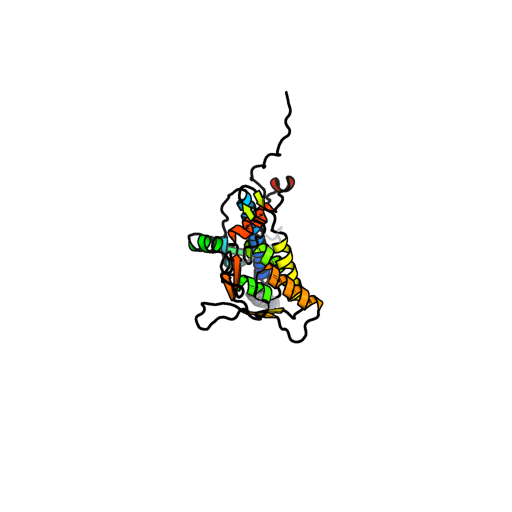 -34.589 1.00 79.75 98 GLY A N 1
ATOM 731 C CA . GLY A 1 98 ? 47.316 3.890 -33.695 1.00 79.75 98 GLY A CA 1
ATOM 732 C C . GLY A 1 98 ? 45.872 4.355 -33.582 1.00 79.75 98 GLY A C 1
ATOM 733 O O . GLY A 1 98 ? 45.607 5.553 -33.522 1.00 79.75 98 GLY A O 1
ATOM 734 N N . SER A 1 99 ? 44.937 3.414 -33.551 1.00 73.44 99 SER A N 1
ATOM 735 C CA . SER A 1 99 ? 43.528 3.675 -33.268 1.00 73.44 99 SER A CA 1
ATOM 736 C C . SER A 1 99 ? 42.996 2.650 -32.273 1.00 73.44 99 SER A C 1
ATOM 738 O O . SER A 1 99 ? 43.415 1.493 -32.265 1.00 73.44 99 SER A O 1
ATOM 740 N N . ALA A 1 100 ? 42.088 3.089 -31.408 1.00 74.31 100 ALA A N 1
ATOM 741 C CA . ALA A 1 100 ? 41.393 2.242 -30.452 1.00 74.31 100 ALA A CA 1
ATOM 742 C C . ALA A 1 100 ? 39.895 2.541 -30.538 1.00 74.31 100 ALA A C 1
ATOM 744 O O . ALA A 1 100 ? 39.487 3.704 -30.509 1.00 74.31 100 ALA A O 1
ATOM 745 N N . ARG A 1 101 ? 39.073 1.500 -30.648 1.00 73.19 101 ARG A N 1
ATOM 746 C CA . ARG A 1 101 ? 37.616 1.587 -30.720 1.00 73.19 101 ARG A CA 1
ATOM 747 C C . ARG A 1 101 ? 37.013 0.756 -29.597 1.00 73.19 101 ARG A C 1
ATOM 749 O O . ARG A 1 101 ? 37.183 -0.455 -29.565 1.00 73.19 101 ARG A O 1
ATOM 756 N N . PHE A 1 102 ? 36.285 1.413 -28.701 1.00 74.69 102 PHE A N 1
ATOM 757 C CA . PHE A 1 102 ? 35.467 0.762 -27.679 1.00 74.69 102 PHE A CA 1
ATOM 758 C C . PHE A 1 102 ? 34.023 0.668 -28.181 1.00 74.69 102 PHE A C 1
ATOM 760 O O . PHE A 1 102 ? 33.444 1.681 -28.576 1.00 74.69 102 PHE A O 1
ATOM 767 N N . THR A 1 103 ? 33.449 -0.533 -28.185 1.00 71.75 103 THR A N 1
ATOM 768 C CA . THR A 1 103 ? 32.059 -0.784 -28.579 1.00 71.75 103 THR A CA 1
ATOM 769 C C . THR A 1 103 ? 31.317 -1.471 -27.439 1.00 71.75 103 THR A C 1
ATOM 771 O O . THR A 1 103 ? 31.762 -2.500 -26.940 1.00 71.75 103 THR A O 1
ATOM 774 N N . ASP A 1 104 ? 30.162 -0.921 -27.071 1.00 76.31 104 ASP A N 1
ATOM 775 C CA . ASP A 1 104 ? 29.231 -1.499 -26.101 1.00 76.31 104 ASP A CA 1
ATOM 776 C C . ASP A 1 104 ? 27.862 -1.699 -26.774 1.00 76.31 104 ASP A C 1
ATOM 778 O O . ASP A 1 104 ? 27.295 -0.756 -27.337 1.00 76.31 104 ASP A O 1
ATOM 782 N N . ARG A 1 105 ? 27.365 -2.943 -26.795 1.00 78.31 105 ARG A N 1
ATOM 783 C CA . ARG A 1 105 ? 26.078 -3.333 -27.399 1.00 78.31 105 ARG A CA 1
ATOM 784 C C . ARG A 1 105 ? 25.246 -4.166 -26.420 1.00 78.31 105 ARG A C 1
ATOM 786 O O . ARG A 1 105 ? 25.238 -5.396 -26.524 1.00 78.31 105 ARG A O 1
ATOM 793 N N . PRO A 1 106 ? 24.520 -3.532 -25.485 1.00 79.88 106 PRO A N 1
ATOM 794 C CA . PRO A 1 106 ? 23.649 -4.259 -24.578 1.00 79.88 106 PRO A CA 1
ATOM 795 C C . PRO A 1 106 ? 22.387 -4.753 -25.299 1.00 79.88 106 PRO A C 1
ATOM 797 O O . PRO A 1 106 ? 21.750 -4.017 -26.052 1.00 79.88 106 PRO A O 1
ATOM 800 N N . THR A 1 107 ? 21.992 -5.997 -25.033 1.00 81.94 107 THR A N 1
ATOM 801 C CA . THR A 1 107 ? 20.699 -6.563 -25.441 1.00 81.94 107 THR A CA 1
ATOM 802 C C . THR A 1 107 ? 19.772 -6.607 -24.230 1.00 81.94 107 THR A C 1
ATOM 804 O O . THR A 1 107 ? 20.087 -7.257 -23.232 1.00 81.94 107 THR A O 1
ATOM 807 N N . VAL A 1 108 ? 18.629 -5.919 -24.308 1.00 83.50 108 VAL A N 1
ATOM 808 C CA . VAL A 1 108 ? 17.625 -5.851 -23.233 1.00 83.50 108 VAL A CA 1
ATOM 809 C C . VAL A 1 108 ? 16.372 -6.613 -23.659 1.00 83.50 108 VAL A C 1
ATOM 811 O O . VAL A 1 108 ? 15.785 -6.308 -24.696 1.00 83.50 108 VAL A O 1
ATOM 814 N N . THR A 1 109 ? 15.953 -7.589 -22.854 1.00 83.50 109 THR A N 1
ATOM 815 C CA . THR A 1 109 ? 14.739 -8.383 -23.092 1.00 83.50 109 THR A CA 1
ATOM 816 C C . THR A 1 109 ? 13.599 -7.883 -22.212 1.00 83.50 109 THR A C 1
ATOM 818 O O . THR A 1 109 ? 13.738 -7.825 -20.989 1.00 83.50 109 THR A O 1
ATOM 821 N N . TYR A 1 110 ? 12.466 -7.549 -22.830 1.00 83.81 110 TYR A N 1
ATOM 822 C CA . TYR A 1 110 ? 11.262 -7.080 -22.145 1.00 83.81 110 TYR A CA 1
ATOM 823 C C . TYR A 1 110 ? 10.211 -8.190 -22.050 1.00 83.81 110 TYR A C 1
ATOM 825 O O . TYR A 1 110 ? 9.863 -8.796 -23.063 1.00 83.81 110 TYR A O 1
ATOM 833 N N . THR A 1 111 ? 9.662 -8.408 -20.855 1.00 85.06 111 THR A N 1
ATOM 834 C CA . THR A 1 111 ? 8.647 -9.436 -20.588 1.00 85.06 111 THR A CA 1
ATOM 835 C C . THR A 1 111 ? 7.333 -8.772 -20.174 1.00 85.06 111 THR A C 1
ATOM 837 O O . THR A 1 111 ? 7.256 -8.179 -19.095 1.00 85.06 111 THR A O 1
ATOM 840 N N . PRO A 1 112 ? 6.274 -8.828 -20.998 1.00 82.56 112 PRO A N 1
ATOM 841 C CA . PRO A 1 112 ? 4.999 -8.214 -20.655 1.00 82.56 112 PRO A CA 1
ATOM 842 C C . PRO A 1 112 ? 4.262 -9.035 -19.586 1.00 82.56 112 PRO A C 1
ATOM 844 O O . PRO A 1 112 ? 4.065 -10.242 -19.737 1.00 82.56 112 PRO A O 1
ATOM 847 N N . LEU A 1 113 ? 3.791 -8.375 -18.526 1.00 82.12 113 LEU A N 1
ATOM 848 C CA . LEU A 1 113 ? 2.907 -8.988 -17.533 1.00 82.12 113 LEU A CA 1
ATOM 849 C C . LEU A 1 113 ? 1.481 -8.985 -18.098 1.00 82.12 113 LEU A C 1
ATOM 851 O O . LEU A 1 113 ? 0.807 -7.956 -18.112 1.00 82.12 113 LEU A O 1
ATOM 855 N N . THR A 1 114 ? 1.041 -10.124 -18.632 1.00 79.25 114 THR A N 1
ATOM 856 C CA . THR A 1 114 ? -0.242 -10.267 -19.343 1.00 79.25 114 THR A CA 1
ATOM 857 C C . THR A 1 114 ? -0.983 -11.543 -18.938 1.00 79.25 114 THR A C 1
ATOM 859 O O . THR A 1 114 ? -0.484 -12.362 -18.164 1.00 79.25 114 THR A O 1
ATOM 862 N N . GLY A 1 115 ? -2.210 -11.698 -19.441 1.00 85.62 115 GLY A N 1
ATOM 863 C CA . GLY A 1 115 ? -3.035 -12.887 -19.231 1.00 85.62 115 GLY A CA 1
ATOM 864 C C . GLY A 1 115 ? -3.751 -12.937 -17.878 1.00 85.62 115 GLY A C 1
ATOM 865 O O . GLY A 1 115 ? -3.736 -11.991 -17.085 1.00 85.62 115 GLY A O 1
ATOM 866 N N . ASN A 1 116 ? -4.403 -14.073 -17.616 1.00 85.44 116 ASN A N 1
ATOM 867 C CA . ASN A 1 116 ? -5.311 -14.235 -16.476 1.00 85.44 116 ASN A CA 1
ATOM 868 C C . ASN A 1 116 ? -4.616 -14.097 -15.119 1.00 85.44 116 ASN A C 1
ATOM 870 O O . ASN A 1 116 ? -5.221 -13.576 -14.187 1.00 85.44 116 ASN A O 1
ATOM 874 N N . ALA A 1 117 ? -3.361 -14.539 -14.993 1.00 84.69 117 ALA A N 1
ATOM 875 C CA . ALA A 1 117 ? -2.617 -14.433 -13.738 1.00 84.69 117 ALA A CA 1
ATOM 876 C C . ALA A 1 117 ? -2.396 -12.967 -13.334 1.00 84.69 117 ALA A C 1
ATOM 878 O O . ALA A 1 117 ? -2.642 -12.604 -12.185 1.00 84.69 117 ALA A O 1
ATOM 879 N N . PHE A 1 118 ? -2.018 -12.116 -14.293 1.00 85.56 118 PHE A N 1
ATOM 880 C CA . PHE A 1 118 ? -1.848 -10.681 -14.074 1.00 85.56 118 PHE A CA 1
ATOM 881 C C . PHE A 1 118 ? -3.176 -10.004 -13.706 1.00 85.56 118 PHE A C 1
ATOM 883 O O . PHE A 1 118 ? -3.262 -9.301 -12.700 1.00 85.56 118 PHE A O 1
ATOM 890 N N . VAL A 1 119 ? -4.233 -10.270 -14.477 1.00 87.62 119 VAL A N 1
ATOM 891 C CA . VAL A 1 119 ? -5.571 -9.709 -14.232 1.00 87.62 119 VAL A CA 1
ATOM 892 C C . VAL A 1 119 ? -6.101 -10.131 -12.858 1.00 87.62 119 VAL A C 1
ATOM 894 O O . VAL A 1 119 ? -6.590 -9.297 -12.095 1.00 87.62 119 VAL A O 1
ATOM 897 N N . LYS A 1 120 ? -5.935 -11.407 -12.492 1.00 89.12 120 LYS A N 1
ATOM 898 C CA . LYS A 1 120 ? -6.301 -11.924 -11.171 1.00 89.12 120 LYS A CA 1
ATOM 899 C C . LYS A 1 120 ? -5.507 -11.232 -10.066 1.00 89.12 120 LYS A C 1
ATOM 901 O O . LYS A 1 120 ? -6.118 -10.771 -9.108 1.00 89.12 120 LYS A O 1
ATOM 906 N N . ALA A 1 121 ? -4.187 -11.112 -10.196 1.00 87.62 121 ALA A N 1
ATOM 907 C CA . ALA A 1 121 ? -3.353 -10.435 -9.202 1.00 87.62 121 ALA A CA 1
ATOM 908 C C . ALA A 1 121 ? -3.760 -8.964 -9.000 1.00 87.62 121 ALA A C 1
ATOM 910 O O . ALA A 1 121 ? -3.774 -8.472 -7.876 1.00 87.62 121 ALA A O 1
ATOM 911 N N . LEU A 1 122 ? -4.150 -8.276 -10.075 1.00 90.06 122 LEU A N 1
ATOM 912 C CA . LEU A 1 122 ? -4.553 -6.873 -10.033 1.00 90.06 122 LEU A CA 1
ATOM 913 C C . LEU A 1 122 ? -5.944 -6.662 -9.405 1.00 90.06 122 LEU A C 1
ATOM 915 O O . LEU A 1 122 ? -6.167 -5.651 -8.736 1.00 90.06 122 LEU A O 1
ATOM 919 N N . MET A 1 123 ? -6.874 -7.599 -9.616 1.00 91.38 123 MET A N 1
ATOM 920 C CA . MET A 1 123 ? -8.267 -7.497 -9.154 1.00 91.38 123 MET A CA 1
ATOM 921 C C . MET A 1 123 ? -8.546 -8.192 -7.819 1.00 91.38 123 MET A C 1
ATOM 923 O O . MET A 1 123 ? -9.558 -7.885 -7.193 1.00 91.38 123 MET A O 1
ATOM 927 N N . THR A 1 124 ? -7.680 -9.098 -7.364 1.00 94.50 124 THR A N 1
ATOM 928 C CA . THR A 1 124 ? -7.869 -9.795 -6.084 1.00 94.50 124 THR A CA 1
ATOM 929 C C . THR A 1 124 ? -7.628 -8.822 -4.922 1.00 94.50 124 THR A C 1
ATOM 931 O O . THR A 1 124 ? -6.594 -8.147 -4.906 1.00 94.50 124 THR A O 1
ATOM 934 N N . PRO A 1 125 ? -8.564 -8.701 -3.962 1.00 95.31 125 PRO A N 1
ATOM 935 C CA . PRO A 1 125 ? -8.350 -7.927 -2.743 1.00 95.31 125 PRO A CA 1
ATOM 936 C C . PRO A 1 125 ? -7.135 -8.410 -1.949 1.00 95.31 125 PRO A C 1
ATOM 938 O O . PRO A 1 125 ? -6.824 -9.601 -1.934 1.00 95.31 125 PRO A O 1
ATOM 941 N N . LEU A 1 126 ? -6.453 -7.487 -1.270 1.00 93.81 126 LEU A N 1
ATOM 942 C CA . LEU A 1 126 ? -5.323 -7.835 -0.409 1.00 93.81 126 LEU A CA 1
ATOM 943 C C . LEU A 1 126 ? -5.799 -8.673 0.788 1.00 93.81 126 LEU A C 1
ATOM 945 O O . LEU A 1 126 ? -6.743 -8.265 1.455 1.00 93.81 126 LEU A O 1
ATOM 949 N N . PRO A 1 127 ? -5.158 -9.788 1.143 1.00 90.62 127 PRO A N 1
ATOM 950 C CA . PRO A 1 127 ? -5.545 -10.508 2.349 1.00 90.62 127 PRO A CA 1
ATOM 951 C C . PRO A 1 127 ? -5.379 -9.603 3.591 1.00 90.62 127 PRO A C 1
ATOM 953 O O . PRO A 1 127 ? -4.317 -8.977 3.726 1.00 90.62 127 PRO A O 1
ATOM 956 N N . PRO A 1 128 ? -6.388 -9.467 4.477 1.00 89.06 128 PRO A N 1
ATOM 957 C CA . PRO A 1 128 ? -6.305 -8.599 5.654 1.00 89.06 128 PRO A CA 1
ATOM 958 C C . PRO A 1 128 ? -5.054 -8.848 6.495 1.00 89.06 128 PRO A C 1
ATOM 960 O O . PRO A 1 128 ? -4.404 -7.909 6.942 1.00 89.06 128 PRO A O 1
ATOM 963 N N . GLU A 1 129 ? -4.650 -10.102 6.648 1.00 85.75 129 GLU A N 1
ATOM 964 C CA . GLU A 1 129 ? -3.447 -10.494 7.369 1.00 85.75 129 GLU A CA 1
ATOM 965 C C . GLU A 1 129 ? -2.179 -9.844 6.808 1.00 85.75 129 GLU A C 1
ATOM 967 O O . GLU A 1 129 ? -1.335 -9.394 7.578 1.00 85.75 129 GLU A O 1
ATOM 972 N N . SER A 1 130 ? -2.066 -9.704 5.483 1.00 88.81 130 SER A N 1
ATOM 973 C 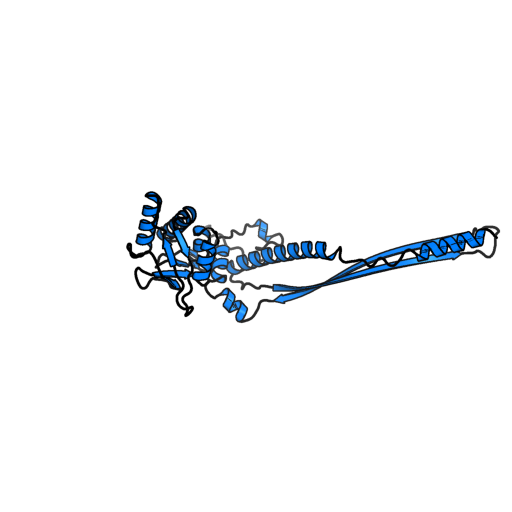CA . SER A 1 130 ? -0.914 -9.057 4.841 1.00 88.81 130 SER A CA 1
ATOM 974 C C . SER A 1 130 ? -0.897 -7.552 5.124 1.00 88.81 130 SER A C 1
ATOM 976 O O . SER A 1 130 ? 0.161 -6.954 5.338 1.00 88.81 130 SER A O 1
ATOM 978 N N . VAL A 1 131 ? -2.081 -6.934 5.177 1.00 90.75 131 VAL A N 1
ATOM 979 C CA . VAL A 1 131 ? -2.244 -5.516 5.521 1.00 90.75 131 VAL A CA 1
ATOM 980 C C . VAL A 1 131 ? -1.832 -5.270 6.973 1.00 90.75 131 VAL A C 1
ATOM 982 O O . VAL A 1 131 ? -0.997 -4.408 7.242 1.00 90.75 131 VAL A O 1
ATOM 985 N N . PHE A 1 132 ? -2.360 -6.056 7.911 1.00 87.12 132 PHE A N 1
ATOM 986 C CA . PHE A 1 132 ? -2.060 -5.896 9.335 1.00 87.12 132 PHE A CA 1
ATOM 987 C C . PHE A 1 132 ? -0.626 -6.306 9.684 1.00 87.12 132 PHE A C 1
ATOM 989 O O . PHE A 1 132 ? -0.018 -5.682 10.552 1.00 87.12 132 PHE A O 1
ATOM 996 N N . PHE A 1 133 ? -0.039 -7.263 8.962 1.00 85.50 133 PHE A N 1
ATOM 997 C CA . PHE A 1 133 ? 1.388 -7.568 9.057 1.00 85.50 133 PHE A CA 1
ATOM 998 C C . PHE A 1 133 ? 2.259 -6.369 8.656 1.00 85.50 133 PHE A C 1
ATOM 1000 O O . PHE A 1 133 ? 3.247 -6.065 9.321 1.00 85.50 133 PHE A O 1
ATOM 1007 N N . THR A 1 134 ? 1.865 -5.626 7.617 1.00 88.88 134 THR A N 1
ATOM 1008 C CA . THR A 1 134 ? 2.568 -4.398 7.206 1.00 88.88 134 THR A CA 1
ATOM 1009 C C . THR A 1 134 ? 2.498 -3.322 8.296 1.00 88.88 134 THR A C 1
ATOM 1011 O O . THR A 1 134 ? 3.489 -2.658 8.592 1.00 88.88 134 THR A O 1
ATOM 1014 N N . VAL A 1 135 ? 1.347 -3.177 8.959 1.00 87.62 135 VAL A N 1
ATOM 1015 C CA . VAL A 1 135 ? 1.209 -2.280 10.120 1.00 87.62 135 VAL A CA 1
ATOM 1016 C C . VAL A 1 135 ? 2.092 -2.745 11.286 1.00 87.62 135 VAL A C 1
ATOM 1018 O O . VAL A 1 135 ? 2.786 -1.935 11.904 1.00 87.62 135 VAL A O 1
ATOM 1021 N N . GLN A 1 136 ? 2.129 -4.052 11.559 1.00 81.88 136 GLN A N 1
ATOM 1022 C CA . GLN A 1 136 ? 2.990 -4.648 12.584 1.00 81.88 136 GLN A CA 1
ATOM 1023 C C . GLN A 1 136 ? 4.481 -4.409 12.300 1.00 81.88 136 GLN A C 1
ATOM 1025 O O . GLN A 1 136 ? 5.248 -4.190 13.235 1.00 81.88 136 GLN A O 1
ATOM 1030 N N . SER A 1 137 ? 4.899 -4.387 11.031 1.00 85.88 137 SER A N 1
ATOM 1031 C CA . SER A 1 137 ? 6.290 -4.123 10.645 1.00 85.88 137 SER A CA 1
ATOM 1032 C C . SER A 1 137 ? 6.701 -2.646 10.769 1.00 85.88 137 SER A C 1
ATOM 1034 O O . SER A 1 137 ? 7.791 -2.279 10.336 1.00 85.88 137 SER A O 1
ATOM 1036 N N . GLY A 1 138 ? 5.838 -1.790 11.327 1.00 85.69 138 GLY A N 1
ATOM 1037 C CA . GLY A 1 138 ? 6.140 -0.394 11.645 1.00 85.69 138 GLY A CA 1
ATOM 1038 C C . GLY A 1 138 ? 5.593 0.633 10.655 1.00 85.69 138 GLY A C 1
ATOM 1039 O O . GLY A 1 138 ? 5.787 1.832 10.868 1.00 85.69 138 GLY A O 1
ATOM 1040 N N . TRP A 1 139 ? 4.881 0.216 9.601 1.00 92.12 139 TRP A N 1
ATOM 1041 C CA . TRP A 1 139 ? 4.221 1.179 8.717 1.00 92.12 139 TRP A CA 1
ATOM 1042 C C . TRP A 1 139 ? 3.067 1.887 9.439 1.00 92.12 139 TRP A C 1
ATOM 1044 O O . TRP A 1 139 ? 2.376 1.255 10.241 1.00 92.12 139 TRP A O 1
ATOM 1054 N N . PRO A 1 140 ? 2.813 3.178 9.158 1.00 93.69 140 PRO A N 1
ATOM 1055 C CA . PRO A 1 140 ? 1.722 3.913 9.790 1.00 93.69 140 PRO A CA 1
ATOM 1056 C C . PRO A 1 140 ? 0.361 3.249 9.546 1.00 93.69 140 PRO A C 1
ATOM 1058 O O . PRO A 1 140 ? -0.063 3.100 8.396 1.00 93.69 140 PRO A O 1
ATOM 1061 N N . ALA A 1 141 ? -0.315 2.845 10.628 1.00 91.81 141 ALA A N 1
ATOM 1062 C CA . ALA A 1 141 ? -1.615 2.175 10.561 1.00 91.81 141 ALA A CA 1
ATOM 1063 C C . ALA A 1 141 ? -2.660 3.000 9.798 1.00 91.81 141 ALA A C 1
ATOM 1065 O O . ALA A 1 141 ? -3.393 2.466 8.969 1.00 91.81 141 ALA A O 1
ATOM 1066 N N . ASP A 1 142 ? -2.683 4.308 10.037 1.00 94.56 142 ASP A N 1
ATOM 1067 C CA . ASP A 1 142 ? -3.551 5.274 9.376 1.00 94.56 142 ASP A CA 1
ATOM 1068 C C . ASP A 1 142 ? -3.348 5.304 7.860 1.00 94.56 142 ASP A C 1
ATOM 1070 O O . ASP A 1 142 ? -4.300 5.098 7.110 1.00 94.56 142 ASP A O 1
ATOM 1074 N N . GLY A 1 143 ? -2.111 5.477 7.393 1.00 93.88 143 GLY A N 1
ATOM 1075 C CA . GLY A 1 143 ? -1.805 5.516 5.962 1.00 93.88 143 GLY A CA 1
ATOM 1076 C C . GLY A 1 143 ? -2.099 4.191 5.253 1.00 93.88 143 GLY A C 1
ATOM 1077 O O . GLY A 1 143 ? -2.715 4.175 4.184 1.00 93.88 143 GLY A O 1
ATOM 1078 N N . VAL A 1 144 ? -1.699 3.070 5.863 1.00 94.69 144 VAL A N 1
ATOM 1079 C CA . VAL A 1 144 ? -1.905 1.732 5.292 1.00 94.69 144 VAL A CA 1
ATOM 1080 C C . VAL A 1 144 ? -3.394 1.402 5.208 1.00 94.69 144 VAL A C 1
ATOM 1082 O O . VAL A 1 144 ? -3.865 1.015 4.138 1.00 94.69 144 VAL A O 1
ATOM 1085 N N . LEU A 1 145 ? -4.159 1.583 6.287 1.00 94.75 145 LEU A N 1
ATOM 1086 C CA . LEU A 1 145 ? -5.589 1.259 6.311 1.00 94.75 145 LEU A CA 1
ATOM 1087 C C . LEU A 1 145 ? -6.408 2.234 5.459 1.00 94.75 145 LEU A C 1
ATOM 1089 O O . LEU A 1 145 ? -7.327 1.801 4.766 1.00 94.75 145 LEU A O 1
ATOM 1093 N N . MET A 1 146 ? -6.038 3.518 5.409 1.00 95.19 146 MET A N 1
ATOM 1094 C CA . MET A 1 146 ? -6.671 4.492 4.512 1.00 95.19 146 MET A CA 1
ATOM 1095 C C . MET A 1 146 ? -6.517 4.095 3.037 1.00 95.19 146 MET A C 1
ATOM 1097 O O . MET A 1 146 ? -7.450 4.254 2.243 1.00 95.19 146 MET A O 1
ATOM 1101 N N . ALA A 1 147 ? -5.358 3.554 2.657 1.00 94.38 147 ALA A N 1
ATOM 1102 C CA . ALA A 1 147 ? -5.106 3.103 1.294 1.00 94.38 147 ALA A CA 1
ATOM 1103 C C . ALA A 1 147 ? -5.769 1.752 0.992 1.00 94.38 147 ALA A C 1
ATOM 1105 O O . ALA A 1 147 ? -6.382 1.598 -0.066 1.00 94.38 147 ALA A O 1
ATOM 1106 N N . THR A 1 148 ? -5.670 0.789 1.909 1.00 95.94 148 THR A N 1
ATOM 1107 C CA . THR A 1 148 ? -5.958 -0.628 1.635 1.00 95.94 148 THR A CA 1
ATOM 1108 C C . THR A 1 148 ? -7.322 -1.106 2.116 1.00 95.94 148 THR A C 1
ATOM 1110 O O . THR A 1 148 ? -7.886 -1.979 1.468 1.00 95.94 148 THR A O 1
ATOM 1113 N N . ALA A 1 149 ? -7.893 -0.561 3.192 1.00 95.88 149 ALA A N 1
ATOM 1114 C CA . ALA A 1 149 ? -9.196 -0.993 3.694 1.00 95.88 149 ALA A CA 1
ATOM 1115 C C . ALA A 1 149 ? -10.325 -0.209 3.007 1.00 95.88 149 ALA A C 1
ATOM 1117 O O . ALA A 1 149 ? -10.328 1.019 2.990 1.00 95.88 149 ALA A O 1
ATOM 1118 N N . ALA A 1 150 ? -11.295 -0.915 2.433 1.00 96.19 150 ALA A N 1
ATOM 1119 C CA . ALA A 1 150 ? -12.564 -0.357 1.974 1.00 96.19 150 ALA A CA 1
ATOM 1120 C C . ALA A 1 150 ? -13.549 -0.170 3.140 1.00 96.19 150 ALA A C 1
ATOM 1122 O O . ALA A 1 150 ? -14.275 0.821 3.173 1.00 96.19 150 ALA A O 1
ATOM 1123 N N . SER A 1 151 ? -13.552 -1.083 4.115 1.00 96.50 151 SER A N 1
ATOM 1124 C CA . SER A 1 151 ? -14.321 -0.942 5.356 1.00 96.50 151 SER A CA 1
ATOM 1125 C C . SER A 1 151 ? -13.733 -1.774 6.493 1.00 96.50 151 SER A C 1
ATOM 1127 O O . SER A 1 151 ? -13.061 -2.776 6.247 1.00 96.50 151 SER A O 1
ATOM 1129 N N . ILE A 1 152 ? -14.029 -1.382 7.733 1.00 95.62 152 ILE A N 1
ATOM 1130 C CA . ILE A 1 152 ? -13.715 -2.144 8.951 1.00 95.62 152 ILE A CA 1
ATOM 1131 C C . ILE A 1 152 ? -15.000 -2.228 9.784 1.00 95.62 152 ILE A C 1
ATOM 1133 O O . ILE A 1 152 ? -15.575 -1.191 10.105 1.00 95.62 152 ILE A O 1
ATOM 1137 N N . ASN A 1 153 ? -15.475 -3.438 10.091 1.00 94.81 153 ASN A N 1
ATOM 1138 C CA . ASN A 1 153 ? -16.726 -3.706 10.823 1.00 94.81 153 ASN A CA 1
ATOM 1139 C C . ASN A 1 153 ? -17.922 -2.868 10.325 1.00 94.81 153 ASN A C 1
ATOM 1141 O O . ASN A 1 153 ? -18.657 -2.265 11.100 1.00 94.81 153 ASN A O 1
ATOM 1145 N N . GLY A 1 154 ? -18.109 -2.796 9.005 1.00 93.94 154 GLY A N 1
ATOM 1146 C CA . GLY A 1 154 ? -19.196 -2.050 8.363 1.00 93.94 154 GLY A CA 1
ATOM 1147 C C . GLY A 1 154 ? -18.976 -0.538 8.260 1.00 93.94 154 GLY A C 1
ATOM 1148 O O . GLY A 1 154 ? -19.721 0.135 7.547 1.00 93.94 154 GLY A O 1
ATOM 1149 N N . ILE A 1 155 ? -17.942 0.010 8.903 1.00 96.69 155 ILE A N 1
ATOM 1150 C CA . ILE A 1 155 ? -17.588 1.427 8.808 1.00 96.69 155 ILE A CA 1
ATOM 1151 C C . ILE A 1 155 ? -16.812 1.650 7.510 1.00 96.69 155 ILE A C 1
ATOM 1153 O O . ILE A 1 155 ? -15.736 1.080 7.310 1.00 96.69 155 ILE A O 1
ATOM 1157 N N . LYS A 1 156 ? -17.372 2.460 6.609 1.00 96.44 156 LYS A N 1
ATOM 1158 C CA . LYS A 1 156 ? -16.855 2.637 5.248 1.00 96.44 156 LYS A CA 1
ATOM 1159 C C . LYS A 1 156 ? -15.744 3.680 5.175 1.00 96.44 156 LYS A C 1
ATOM 1161 O O . LYS A 1 156 ? -15.868 4.788 5.696 1.00 96.44 156 LYS A O 1
ATOM 1166 N N . ASN A 1 157 ? -14.689 3.333 4.451 1.00 95.88 157 ASN A N 1
ATOM 1167 C CA . ASN A 1 157 ? -13.693 4.280 3.974 1.00 95.88 157 ASN A CA 1
ATOM 1168 C C . ASN A 1 157 ? -14.223 5.036 2.739 1.00 95.88 157 ASN A C 1
ATOM 1170 O O . ASN A 1 157 ? -15.302 4.742 2.227 1.00 95.88 157 ASN A O 1
ATOM 1174 N N . GLN A 1 158 ? -13.436 5.986 2.232 1.00 93.00 158 GLN A N 1
ATOM 1175 C CA . GLN A 1 158 ? -13.684 6.671 0.974 1.00 93.00 158 GLN A CA 1
ATOM 1176 C C . GLN A 1 158 ? -13.942 5.665 -0.147 1.00 93.00 158 GLN A C 1
ATOM 1178 O O . GLN A 1 158 ? -13.287 4.625 -0.242 1.00 93.00 158 GLN A O 1
ATOM 1183 N N . GLU A 1 159 ? -14.861 5.990 -1.036 1.00 89.69 159 GLU A N 1
ATOM 1184 C CA . GLU A 1 159 ? -15.200 5.118 -2.150 1.00 89.69 159 GLU A CA 1
ATOM 1185 C C . GLU A 1 159 ? -15.013 5.895 -3.440 1.00 89.69 159 GLU A C 1
ATOM 1187 O O . GLU A 1 159 ? -15.604 6.956 -3.629 1.00 89.69 159 GLU A O 1
ATOM 1192 N N . THR A 1 160 ? -14.146 5.392 -4.315 1.00 86.19 160 THR A N 1
ATOM 1193 C CA . THR A 1 160 ? -13.948 5.971 -5.642 1.00 86.19 160 THR A CA 1
ATOM 1194 C C . THR A 1 160 ? -14.627 5.080 -6.660 1.00 86.19 160 THR A C 1
ATOM 1196 O O . THR A 1 160 ? -14.261 3.918 -6.827 1.00 86.19 160 THR A O 1
ATOM 1199 N N . THR A 1 161 ? -15.595 5.649 -7.362 1.00 81.56 161 THR A N 1
ATOM 1200 C CA . THR A 1 161 ? -16.309 4.997 -8.456 1.00 81.56 161 THR A CA 1
ATOM 1201 C C . THR A 1 161 ? -16.206 5.851 -9.718 1.00 81.56 161 THR A C 1
ATOM 1203 O O . THR A 1 161 ? -15.681 6.967 -9.706 1.00 81.56 161 THR A O 1
ATOM 1206 N N . HIS A 1 162 ? -16.735 5.350 -10.833 1.00 71.62 162 HIS A N 1
ATOM 1207 C CA . HIS A 1 162 ? -16.792 6.117 -12.078 1.00 71.62 162 HIS A CA 1
ATOM 1208 C C . HIS A 1 162 ? -17.665 7.378 -11.976 1.00 71.62 162 HIS A C 1
ATOM 1210 O O . HIS A 1 162 ? -17.462 8.320 -12.744 1.00 71.62 162 HIS A O 1
ATOM 1216 N N . THR A 1 163 ? -18.610 7.421 -11.031 1.00 72.00 163 THR A N 1
ATOM 1217 C CA . THR A 1 163 ? -19.532 8.550 -10.844 1.00 72.00 163 THR A CA 1
ATOM 1218 C C . THR A 1 163 ? -18.969 9.633 -9.923 1.00 72.00 163 THR A C 1
ATOM 1220 O O . THR A 1 163 ? -19.409 10.779 -9.998 1.00 72.00 163 THR A O 1
ATOM 1223 N N . GLY A 1 164 ? -17.956 9.324 -9.108 1.00 80.19 164 GLY A N 1
ATOM 1224 C CA . GLY A 1 164 ? -17.321 10.284 -8.210 1.00 80.19 164 GLY A CA 1
ATOM 1225 C C . GLY A 1 164 ? -16.614 9.629 -7.027 1.00 80.19 164 GLY A C 1
ATOM 1226 O O . GLY A 1 164 ? -16.469 8.408 -6.961 1.00 80.19 164 GLY A O 1
ATOM 1227 N N . THR A 1 165 ? -16.174 10.467 -6.088 1.00 86.38 165 THR A N 1
ATOM 1228 C CA . THR A 1 165 ? -15.548 10.035 -4.835 1.00 86.38 165 THR A CA 1
ATOM 1229 C C . THR A 1 165 ? -16.454 10.397 -3.666 1.00 86.38 165 THR A C 1
ATOM 1231 O O . THR A 1 165 ? -16.735 11.574 -3.442 1.00 86.38 165 THR A O 1
ATOM 1234 N N . THR A 1 166 ? -16.887 9.386 -2.920 1.00 89.94 166 THR A N 1
ATOM 1235 C CA . THR A 1 166 ? -17.615 9.547 -1.660 1.00 89.94 166 THR A CA 1
ATOM 1236 C C . THR A 1 166 ? -16.601 9.694 -0.524 1.00 89.94 166 THR A C 1
ATOM 1238 O O . THR A 1 166 ? -15.660 8.893 -0.461 1.00 89.94 166 THR A O 1
ATOM 1241 N N . PRO A 1 167 ? -16.744 10.697 0.364 1.00 91.81 167 PRO A N 1
ATOM 1242 C CA . PRO A 1 167 ? -15.851 10.857 1.508 1.00 91.81 167 PRO A CA 1
ATOM 1243 C C . PRO A 1 167 ? -15.977 9.677 2.491 1.00 91.81 167 PRO A C 1
ATOM 1245 O O . PRO A 1 167 ? -17.012 9.008 2.513 1.00 91.81 167 PRO A O 1
ATOM 1248 N N . PRO A 1 168 ? -14.940 9.410 3.306 1.00 94.94 168 PRO A N 1
ATOM 1249 C CA . PRO A 1 168 ? -15.000 8.370 4.330 1.00 94.94 168 PRO A CA 1
ATOM 1250 C C . PRO A 1 168 ? -16.016 8.723 5.426 1.00 94.94 168 PRO A C 1
ATOM 1252 O O . PRO A 1 168 ? -16.246 9.900 5.712 1.00 94.94 168 PRO A O 1
ATOM 1255 N N . ASP A 1 169 ? -16.572 7.704 6.088 1.00 96.88 169 ASP A N 1
ATOM 1256 C CA . ASP A 1 169 ? -17.315 7.902 7.338 1.00 96.88 169 ASP A CA 1
ATOM 1257 C C . ASP A 1 169 ? -16.367 8.547 8.376 1.00 96.88 169 ASP A C 1
ATOM 1259 O O . ASP A 1 169 ? -15.248 8.053 8.557 1.00 96.88 169 ASP A O 1
ATOM 1263 N N . PRO A 1 170 ? -16.759 9.624 9.083 1.00 97.38 170 PRO A N 1
ATOM 1264 C CA . PRO A 1 170 ? -15.935 10.215 10.139 1.00 97.38 170 PRO A CA 1
ATOM 1265 C C . PRO A 1 170 ? -15.476 9.200 11.196 1.00 97.38 170 PRO A C 1
ATOM 1267 O O . PRO A 1 170 ? -14.360 9.297 11.708 1.00 97.38 170 PRO A O 1
ATOM 1270 N N . ARG A 1 171 ? -16.293 8.175 11.476 1.00 97.50 171 ARG A N 1
ATOM 1271 C CA . ARG A 1 171 ? -15.926 7.071 12.371 1.00 97.50 171 ARG A CA 1
ATOM 1272 C C . ARG A 1 171 ? -14.774 6.243 11.815 1.00 97.50 171 ARG A C 1
ATOM 1274 O O . ARG A 1 171 ? -13.945 5.787 12.592 1.00 97.50 171 ARG A O 1
ATOM 1281 N N . PHE A 1 172 ? -14.677 6.075 10.494 1.00 97.50 172 PHE A N 1
ATOM 1282 C CA . PHE A 1 172 ? -13.555 5.370 9.869 1.00 97.50 172 PHE A CA 1
ATOM 1283 C C . PHE A 1 172 ? -12.248 6.125 10.110 1.00 97.50 172 PHE A C 1
ATOM 1285 O O . PHE A 1 172 ? -11.259 5.532 10.536 1.00 97.50 172 PHE A O 1
ATOM 1292 N N . VAL A 1 173 ? -12.267 7.444 9.890 1.00 97.06 173 VAL A N 1
ATOM 1293 C CA . VAL A 1 173 ? -11.113 8.322 10.139 1.00 97.06 173 VAL A CA 1
ATOM 1294 C C . VAL A 1 173 ? -10.686 8.236 11.605 1.00 97.06 173 VAL A C 1
ATOM 1296 O O . VAL A 1 173 ? -9.501 8.089 11.897 1.00 97.06 173 VAL A O 1
ATOM 1299 N N . ARG A 1 174 ? -11.655 8.236 12.527 1.00 97.38 174 ARG A N 1
ATOM 1300 C CA . ARG A 1 174 ? -11.380 8.086 13.957 1.00 97.38 174 ARG A CA 1
ATOM 1301 C C . ARG A 1 174 ? -10.786 6.720 14.307 1.00 97.38 174 ARG A C 1
ATOM 1303 O O . ARG A 1 174 ? -9.826 6.656 15.067 1.00 97.38 174 ARG A O 1
ATOM 1310 N N . VAL A 1 175 ? -11.303 5.633 13.731 1.00 95.12 175 VAL A N 1
ATOM 1311 C CA . VAL A 1 175 ? -10.773 4.274 13.937 1.00 95.12 175 VAL A CA 1
ATOM 1312 C C . VAL A 1 175 ? -9.301 4.192 13.540 1.00 95.12 175 VAL A C 1
ATOM 1314 O O . VAL A 1 175 ? -8.484 3.722 14.329 1.00 95.12 175 VAL A O 1
ATOM 1317 N N . ILE A 1 176 ? -8.937 4.663 12.345 1.00 94.81 176 ILE A N 1
ATOM 1318 C CA . ILE A 1 176 ? -7.549 4.569 11.874 1.00 94.81 176 ILE A CA 1
ATOM 1319 C C . ILE A 1 176 ? -6.597 5.480 12.668 1.00 94.81 176 ILE A C 1
ATOM 1321 O O . ILE A 1 176 ? -5.446 5.108 12.894 1.00 94.81 176 ILE A O 1
ATOM 1325 N N . GLU A 1 177 ? -7.085 6.626 13.155 1.00 95.50 177 GLU A N 1
ATOM 1326 C CA . GLU A 1 177 ? -6.345 7.508 14.061 1.00 95.50 177 GLU A CA 1
ATOM 1327 C C . GLU A 1 177 ? -6.058 6.810 15.398 1.00 95.50 177 GLU A C 1
ATOM 1329 O O . GLU A 1 177 ? -4.910 6.771 15.840 1.00 95.50 177 GLU A O 1
ATOM 1334 N N . LEU A 1 178 ? -7.078 6.209 16.019 1.00 92.44 178 LEU A N 1
ATOM 1335 C CA . LEU A 1 178 ? -6.933 5.460 17.270 1.00 92.44 178 LEU A CA 1
ATOM 1336 C C . LEU A 1 178 ? -5.962 4.290 17.101 1.00 92.44 178 LEU A C 1
ATOM 1338 O O . LEU A 1 178 ? -5.062 4.120 17.919 1.00 92.44 178 LEU A O 1
ATOM 1342 N N . LEU A 1 179 ? -6.080 3.523 16.012 1.00 90.38 179 LEU A N 1
ATOM 1343 C CA . LEU A 1 179 ? -5.149 2.434 15.699 1.00 90.38 179 LEU A CA 1
ATOM 1344 C C . LEU A 1 179 ? -3.708 2.947 15.568 1.00 90.38 179 LEU A C 1
ATOM 1346 O O . LEU A 1 179 ? -2.786 2.299 16.062 1.00 90.38 179 LEU A O 1
ATOM 1350 N N . ARG A 1 180 ? -3.500 4.121 14.957 1.00 91.81 180 ARG A N 1
ATOM 1351 C CA . ARG A 1 180 ? -2.177 4.746 14.846 1.00 91.81 180 ARG A CA 1
ATOM 1352 C C . ARG A 1 180 ? -1.629 5.195 16.200 1.00 91.81 180 ARG A C 1
ATOM 1354 O O . ARG A 1 180 ? -0.454 4.960 16.473 1.00 91.81 180 ARG A O 1
ATOM 1361 N N . ARG A 1 181 ? -2.445 5.811 17.057 1.00 91.06 181 ARG A N 1
ATOM 1362 C CA . ARG A 1 181 ? -2.025 6.221 18.409 1.00 91.06 181 ARG A CA 1
ATOM 1363 C C . ARG A 1 181 ? -1.677 5.020 19.284 1.00 91.06 181 ARG A C 1
ATOM 1365 O O . ARG A 1 181 ? -0.622 5.002 19.910 1.00 91.06 181 ARG A O 1
ATOM 1372 N N . LEU A 1 182 ? -2.505 3.980 19.235 1.00 86.56 182 LEU A N 1
ATOM 1373 C CA . LEU A 1 182 ? -2.277 2.710 19.921 1.00 86.56 182 LEU A CA 1
ATOM 1374 C C . LEU A 1 182 ? -1.017 1.990 19.409 1.00 86.56 182 LEU A C 1
ATOM 1376 O O . LEU A 1 182 ? -0.281 1.410 20.200 1.00 86.56 182 LEU A O 1
ATOM 1380 N N . GLN A 1 183 ? -0.731 2.065 18.106 1.00 85.75 183 GLN A N 1
ATOM 1381 C CA . GLN A 1 183 ? 0.518 1.563 17.526 1.00 85.75 183 GLN A CA 1
ATOM 1382 C C . GLN A 1 183 ? 1.737 2.337 18.058 1.00 85.75 183 GLN A C 1
ATOM 1384 O O . GLN A 1 183 ? 2.752 1.731 18.393 1.00 85.75 183 GLN A O 1
ATOM 1389 N N . LEU A 1 184 ? 1.648 3.669 18.133 1.00 87.88 184 LEU A N 1
ATOM 1390 C CA . LEU A 1 184 ? 2.734 4.537 18.602 1.00 87.88 184 LEU A CA 1
ATOM 1391 C C . LEU A 1 184 ? 2.988 4.429 20.107 1.00 87.88 184 LEU A C 1
ATOM 1393 O O . LEU A 1 184 ? 4.118 4.636 20.540 1.00 87.88 184 LEU A O 1
ATOM 1397 N N . SER A 1 185 ? 1.966 4.096 20.896 1.00 84.56 185 SER A N 1
ATOM 1398 C CA . SER A 1 185 ? 2.119 3.913 22.340 1.00 84.56 185 SER A CA 1
ATOM 1399 C C . SER A 1 185 ? 2.902 2.646 22.694 1.00 84.56 185 SER A C 1
ATOM 1401 O O . SER A 1 185 ? 3.375 2.522 23.815 1.00 84.56 185 SER A O 1
ATOM 1403 N N . GLY A 1 186 ? 3.037 1.685 21.769 1.00 76.50 186 GLY A N 1
ATOM 1404 C CA . GLY A 1 186 ? 3.736 0.415 22.001 1.00 76.50 186 GLY A CA 1
ATOM 1405 C C . GLY A 1 186 ? 2.997 -0.561 22.930 1.00 76.50 186 GLY A C 1
ATOM 1406 O O . GLY A 1 186 ? 3.397 -1.718 23.051 1.00 76.50 186 GLY A O 1
ATOM 1407 N N . HIS A 1 187 ? 1.890 -0.134 23.543 1.00 66.81 187 HIS A N 1
ATOM 1408 C CA . HIS A 1 187 ? 1.081 -0.941 24.461 1.00 66.81 187 HIS A CA 1
ATOM 1409 C C . HIS A 1 187 ? -0.012 -1.758 23.750 1.00 66.81 187 HIS A C 1
ATOM 1411 O O . HIS A 1 187 ? -0.619 -2.651 24.345 1.00 66.81 187 HIS A O 1
ATOM 1417 N N . ALA A 1 188 ? -0.257 -1.496 22.464 1.00 64.38 188 ALA A N 1
ATOM 1418 C CA . ALA A 1 188 ? -1.098 -2.325 21.610 1.00 64.38 188 ALA A CA 1
ATOM 1419 C C . ALA A 1 188 ? -0.247 -2.933 20.492 1.00 64.38 188 ALA A C 1
ATOM 1421 O O . ALA A 1 188 ? 0.406 -2.215 19.736 1.00 64.38 188 ALA A O 1
ATOM 1422 N N . SER A 1 189 ? -0.260 -4.263 20.376 1.00 64.06 189 SER A N 1
ATOM 1423 C CA . SER A 1 189 ? 0.444 -4.961 19.300 1.00 64.06 189 SER A CA 1
ATOM 1424 C C . SER A 1 189 ? -0.544 -5.734 18.436 1.00 64.06 189 SER A C 1
ATOM 1426 O O . SER A 1 189 ? -1.330 -6.547 18.925 1.00 64.06 189 SER A O 1
ATOM 1428 N N . PHE A 1 190 ? -0.489 -5.490 17.129 1.00 69.44 190 PHE A N 1
ATOM 1429 C CA . PHE A 1 190 ? -1.095 -6.375 16.144 1.00 69.44 190 PHE A CA 1
ATOM 1430 C C . PHE A 1 190 ? -0.163 -7.575 16.010 1.00 69.44 190 PHE A C 1
ATOM 1432 O O . PHE A 1 190 ? 0.995 -7.408 15.635 1.00 69.44 190 PHE A O 1
ATOM 1439 N N . ARG A 1 191 ? -0.625 -8.772 16.363 1.00 66.31 191 ARG A N 1
ATOM 1440 C CA . ARG A 1 191 ? 0.123 -10.016 16.194 1.00 66.31 191 ARG A CA 1
ATOM 1441 C C . ARG A 1 191 ? -0.666 -10.950 15.305 1.00 66.31 191 ARG A C 1
ATOM 1443 O O . ARG A 1 191 ? -1.674 -11.525 15.689 1.00 66.31 191 ARG A O 1
ATOM 1450 N N . VAL A 1 192 ? -0.172 -11.152 14.103 1.00 65.31 192 VAL A N 1
ATOM 1451 C CA . VAL A 1 192 ? -0.740 -12.138 13.191 1.00 65.31 192 VAL A CA 1
ATOM 1452 C C . VAL A 1 192 ? -0.278 -13.527 13.662 1.00 65.31 192 VAL A C 1
ATOM 1454 O O . VAL A 1 192 ? 0.878 -13.892 13.462 1.00 65.31 192 VAL A O 1
ATOM 1457 N N . ARG A 1 193 ? -1.138 -14.291 14.353 1.00 64.25 193 ARG A N 1
ATOM 1458 C CA . ARG A 1 193 ? -0.896 -15.723 14.623 1.00 64.25 193 ARG A CA 1
ATOM 1459 C C . ARG A 1 193 ? -1.614 -16.552 13.575 1.00 64.25 193 ARG A C 1
ATOM 1461 O O . ARG A 1 193 ? -2.796 -16.330 13.331 1.00 64.25 193 ARG A O 1
ATOM 1468 N N . HIS A 1 194 ? -0.903 -17.512 13.002 1.00 61.66 194 HIS A N 1
ATOM 1469 C CA . HIS A 1 194 ? -1.501 -18.547 12.175 1.00 61.66 194 HIS A CA 1
ATOM 1470 C C . HIS A 1 194 ? -1.861 -19.736 13.061 1.00 61.66 194 HIS A C 1
ATOM 1472 O O . HIS A 1 194 ? -1.007 -20.249 13.786 1.00 61.66 194 HIS A O 1
ATOM 1478 N N . ASP A 1 195 ? -3.117 -20.158 13.005 1.00 58.94 195 ASP A N 1
ATOM 1479 C CA . ASP A 1 195 ? -3.524 -21.460 13.525 1.00 58.94 195 ASP A CA 1
ATOM 1480 C C . ASP A 1 195 ? -2.842 -22.603 12.738 1.00 58.94 195 ASP A C 1
ATOM 1482 O O . ASP A 1 195 ? -2.468 -22.434 11.571 1.00 58.94 195 ASP A O 1
ATOM 1486 N N . ALA A 1 196 ? -2.691 -23.775 13.360 1.00 56.06 196 ALA A N 1
ATOM 1487 C CA . ALA A 1 196 ? -2.081 -24.976 12.789 1.00 56.06 196 ALA A CA 1
ATOM 1488 C C . ALA A 1 196 ? -2.771 -25.434 11.488 1.00 56.06 196 ALA A C 1
ATOM 1490 O O . ALA A 1 196 ? -2.126 -26.020 10.618 1.00 56.06 196 ALA A O 1
ATOM 1491 N N . GLN A 1 197 ? -4.054 -25.103 11.308 1.00 58.47 197 GLN A N 1
ATOM 1492 C CA . GLN A 1 197 ? -4.822 -25.362 10.091 1.00 58.47 197 GLN A CA 1
ATOM 1493 C C . GLN A 1 197 ? -4.710 -24.256 9.019 1.00 58.47 197 GLN A C 1
ATOM 1495 O O . GLN A 1 197 ? -5.285 -24.407 7.945 1.00 58.47 197 GLN A O 1
ATOM 1500 N N . LYS A 1 198 ? -3.979 -23.153 9.256 1.00 54.84 198 LYS A N 1
ATOM 1501 C CA . LYS A 1 198 ? -3.881 -21.970 8.364 1.00 54.84 198 LYS A CA 1
ATOM 1502 C C . LYS A 1 198 ? -5.220 -21.272 8.039 1.00 54.84 198 LYS A C 1
ATOM 1504 O O . LYS A 1 198 ? -5.269 -20.480 7.104 1.00 54.84 198 LYS A O 1
ATOM 1509 N N . GLN A 1 199 ? -6.299 -21.557 8.772 1.00 49.66 199 GLN A N 1
ATOM 1510 C CA . GLN A 1 199 ? -7.655 -21.078 8.443 1.00 49.66 199 GLN A CA 1
ATOM 1511 C C . GLN A 1 199 ? -8.044 -19.796 9.193 1.00 49.66 199 GLN A C 1
ATOM 1513 O O . GLN A 1 199 ? -8.777 -18.971 8.654 1.00 49.66 199 GLN A O 1
ATOM 1518 N N . HIS A 1 200 ? -7.527 -19.591 10.408 1.00 47.16 200 HIS A N 1
ATOM 1519 C CA . HIS A 1 200 ? -7.851 -18.425 11.226 1.00 47.16 200 HIS A CA 1
ATOM 1520 C C . HIS A 1 200 ? -6.581 -17.662 11.571 1.00 47.16 200 HIS A C 1
ATOM 1522 O O . HIS A 1 200 ? -5.643 -18.200 12.162 1.00 47.16 200 HIS A O 1
ATOM 1528 N N . THR A 1 201 ? -6.554 -16.401 11.152 1.00 54.28 201 THR A N 1
ATOM 1529 C CA . THR A 1 201 ? -5.437 -15.506 11.394 1.00 54.28 201 THR A CA 1
ATOM 1530 C C . THR A 1 201 ? -5.896 -14.426 12.340 1.00 54.28 201 THR A C 1
ATOM 1532 O O . THR A 1 201 ? -6.619 -13.533 11.917 1.00 54.28 201 THR A O 1
ATOM 1535 N N . SER A 1 202 ? -5.490 -14.482 13.609 1.00 54.19 202 SER A N 1
ATOM 1536 C CA . SER A 1 202 ? -5.571 -13.284 14.435 1.00 54.19 202 SER A CA 1
ATOM 1537 C C . SER A 1 202 ? -4.943 -13.376 15.801 1.00 54.19 202 SER A C 1
ATOM 1539 O O . SER A 1 202 ? -5.180 -14.344 16.509 1.00 54.19 202 SER A O 1
ATOM 1541 N N . VAL A 1 203 ? -4.288 -12.287 16.204 1.00 56.88 203 VAL A N 1
ATOM 1542 C CA . VAL A 1 203 ? -4.409 -11.713 17.545 1.00 56.88 203 VAL A CA 1
ATOM 1543 C C . VAL A 1 203 ? -4.147 -10.199 17.477 1.00 56.88 203 VAL A C 1
ATOM 1545 O O . VAL A 1 203 ? -3.011 -9.749 17.357 1.00 56.88 203 VAL A O 1
ATOM 1548 N N . LEU A 1 204 ? -5.172 -9.358 17.613 1.00 60.00 204 LEU A N 1
ATOM 1549 C CA . LEU A 1 204 ? -4.935 -8.008 18.137 1.00 60.00 204 LEU A CA 1
ATOM 1550 C C . LEU A 1 204 ? -4.811 -8.133 19.656 1.00 60.00 204 LEU A C 1
ATOM 1552 O O . LEU A 1 204 ? -5.829 -8.296 20.318 1.00 60.00 204 LEU A O 1
ATOM 1556 N N . THR A 1 205 ? -3.590 -8.096 20.201 1.00 61.44 205 THR A N 1
ATOM 1557 C CA . THR A 1 205 ? -3.374 -8.136 21.655 1.00 61.44 205 THR A CA 1
ATOM 1558 C C . THR A 1 205 ? -3.149 -6.726 22.180 1.00 61.44 205 THR A C 1
ATOM 1560 O O . THR A 1 205 ? -2.166 -6.061 21.843 1.00 61.44 205 THR A O 1
ATOM 1563 N N . PHE A 1 206 ? -4.020 -6.295 23.085 1.00 61.75 206 PHE A N 1
ATOM 1564 C CA . PHE A 1 206 ? -3.753 -5.136 23.932 1.00 61.75 206 PHE A CA 1
ATOM 1565 C C . PHE A 1 206 ? -2.951 -5.607 25.151 1.00 61.75 206 PHE A C 1
ATOM 1567 O O . PHE A 1 206 ? -3.454 -6.395 25.951 1.00 61.75 206 PHE A O 1
ATOM 1574 N N . HIS A 1 207 ? -1.701 -5.165 25.298 1.00 59.62 207 HIS A N 1
ATOM 1575 C CA . HIS A 1 207 ? -0.889 -5.500 26.466 1.00 59.62 207 HIS A CA 1
ATOM 1576 C C . HIS A 1 207 ? -1.338 -4.643 27.654 1.00 59.62 207 HIS A C 1
ATOM 1578 O O . HIS A 1 207 ? -0.896 -3.516 27.824 1.00 59.62 207 HIS A O 1
ATOM 1584 N N . SER A 1 208 ? -2.224 -5.189 28.489 1.00 56.28 208 SER A N 1
ATOM 1585 C CA . SER A 1 208 ? -2.912 -4.464 29.566 1.00 56.28 208 SER A CA 1
ATOM 1586 C C . SER A 1 208 ? -2.090 -4.175 30.826 1.00 56.28 208 SER A C 1
ATOM 1588 O O . SER A 1 208 ? -2.651 -3.634 31.773 1.00 56.28 208 SER A O 1
ATOM 1590 N N . LYS A 1 209 ? -0.814 -4.579 30.904 1.00 58.12 209 LYS A N 1
ATOM 1591 C CA . LYS A 1 209 ? -0.116 -4.629 32.202 1.00 58.12 209 LYS A CA 1
ATOM 1592 C C . LYS A 1 209 ? 0.358 -3.268 32.720 1.00 58.12 209 LYS A C 1
ATOM 1594 O O . LYS A 1 209 ? 0.355 -3.089 33.928 1.00 58.12 209 LYS A O 1
ATOM 1599 N N . GLU A 1 210 ? 0.659 -2.308 31.846 1.00 61.00 210 GLU A N 1
ATOM 1600 C CA . GLU A 1 210 ? 1.059 -0.940 32.222 1.00 61.00 210 GLU A CA 1
ATOM 1601 C C . GLU A 1 210 ? 0.611 0.040 31.127 1.00 61.00 210 GLU A C 1
ATOM 1603 O O . GLU A 1 210 ? 1.401 0.464 30.291 1.00 61.00 210 GLU A O 1
ATOM 1608 N N . ILE A 1 211 ? -0.691 0.328 31.055 1.00 71.62 211 ILE A N 1
ATOM 1609 C CA . ILE A 1 211 ? -1.260 1.251 30.062 1.00 71.62 211 ILE A CA 1
ATOM 1610 C C . ILE A 1 211 ? -1.612 2.572 30.758 1.00 71.62 211 ILE A C 1
ATOM 1612 O O . ILE A 1 211 ? -2.270 2.557 31.796 1.00 71.62 211 ILE A O 1
ATOM 1616 N N . SER A 1 212 ? -1.227 3.714 30.177 1.00 81.06 212 SER A N 1
ATOM 1617 C CA . SER A 1 212 ? -1.687 5.026 30.653 1.00 81.06 212 SER A CA 1
ATOM 1618 C C . SER A 1 212 ? -3.211 5.166 30.543 1.00 81.06 212 SER A C 1
ATOM 1620 O O . SER A 1 212 ? -3.829 4.632 29.621 1.00 81.06 212 SER A O 1
ATOM 1622 N N . GLU A 1 213 ? -3.838 5.931 31.439 1.00 84.00 213 GLU A N 1
ATOM 1623 C CA . GLU A 1 213 ? -5.299 6.121 31.437 1.00 84.00 213 GLU A CA 1
ATOM 1624 C C . GLU A 1 213 ? -5.828 6.624 30.079 1.00 84.00 213 GLU A C 1
ATOM 1626 O O . GLU A 1 213 ? -6.853 6.145 29.586 1.00 84.00 213 GLU A O 1
ATOM 1631 N N . ALA A 1 214 ? -5.069 7.507 29.419 1.00 85.25 214 ALA A N 1
ATOM 1632 C CA . ALA A 1 214 ? -5.366 8.004 28.078 1.00 85.25 214 ALA A CA 1
ATOM 1633 C C . ALA A 1 214 ? -5.382 6.885 27.020 1.00 85.25 214 ALA A C 1
ATOM 1635 O O . ALA A 1 214 ? -6.342 6.762 26.263 1.00 85.25 214 ALA A O 1
ATOM 1636 N N . THR A 1 215 ? -4.367 6.016 27.003 1.00 83.88 215 THR A N 1
ATOM 1637 C CA . THR A 1 215 ? -4.287 4.898 26.045 1.00 83.88 215 THR A CA 1
ATOM 1638 C C . THR A 1 215 ? -5.396 3.873 26.305 1.00 83.88 215 THR A C 1
ATOM 1640 O O . THR A 1 215 ? -5.943 3.274 25.378 1.00 83.88 215 THR A O 1
ATOM 1643 N N . GLN A 1 216 ? -5.783 3.686 27.571 1.00 84.25 216 GLN A N 1
ATOM 1644 C CA . GLN A 1 216 ? -6.901 2.819 27.926 1.00 84.25 216 GLN A CA 1
ATOM 1645 C C . GLN A 1 216 ? -8.242 3.398 27.448 1.00 84.25 216 GLN A C 1
ATOM 1647 O O . GLN A 1 216 ? -9.098 2.645 26.983 1.00 84.25 216 GLN A O 1
ATOM 1652 N N . ALA A 1 217 ? -8.426 4.720 27.525 1.00 88.62 217 ALA A N 1
ATOM 1653 C CA . ALA A 1 217 ? -9.600 5.399 26.982 1.00 88.62 217 ALA A CA 1
ATOM 1654 C C . ALA A 1 217 ? -9.680 5.265 25.454 1.00 88.62 217 ALA A C 1
ATOM 1656 O O . ALA A 1 217 ? -10.732 4.890 24.940 1.00 88.62 217 ALA A O 1
ATOM 1657 N N . GLU A 1 218 ? -8.565 5.460 24.746 1.00 89.12 218 GLU A N 1
ATOM 1658 C CA . GLU A 1 218 ? -8.476 5.274 23.291 1.00 89.12 218 GLU A CA 1
ATOM 1659 C C . GLU A 1 218 ? -8.785 3.825 22.874 1.00 89.12 218 GLU A C 1
ATOM 1661 O O . GLU A 1 218 ? -9.527 3.590 21.919 1.00 89.12 218 GLU A O 1
ATOM 1666 N N . ALA A 1 219 ? -8.289 2.834 23.623 1.00 86.50 219 ALA A N 1
ATOM 1667 C CA . ALA A 1 219 ? -8.608 1.428 23.382 1.00 86.50 219 ALA A CA 1
ATOM 1668 C C . ALA A 1 219 ? -10.096 1.111 23.622 1.00 86.50 219 ALA A C 1
ATOM 1670 O O . ALA A 1 219 ? -10.689 0.341 22.863 1.00 86.50 219 ALA A O 1
ATOM 1671 N N . ARG A 1 220 ? -10.718 1.701 24.655 1.00 88.56 220 ARG A N 1
ATOM 1672 C CA . ARG A 1 220 ? -12.164 1.561 24.910 1.00 88.56 220 ARG A CA 1
ATOM 1673 C C . ARG A 1 220 ? -12.992 2.187 23.791 1.00 88.56 220 ARG A C 1
ATOM 1675 O O . ARG A 1 220 ? -13.929 1.549 23.321 1.00 88.56 220 ARG A O 1
ATOM 1682 N N . GLU A 1 221 ? -12.629 3.387 23.345 1.00 92.62 221 GLU A N 1
ATOM 1683 C CA . GLU A 1 221 ? -13.299 4.077 22.238 1.00 92.62 221 GLU A CA 1
ATOM 1684 C C . GLU A 1 221 ? -13.211 3.257 20.945 1.00 92.62 221 GLU A C 1
ATOM 1686 O O . GLU A 1 221 ? -14.224 3.024 20.287 1.00 92.62 221 GLU A O 1
ATOM 1691 N N . LEU A 1 222 ? -12.023 2.737 20.618 1.00 91.00 222 LEU A N 1
ATOM 1692 C CA . LEU A 1 222 ? -11.828 1.882 19.448 1.00 91.00 222 LEU A CA 1
ATOM 1693 C C . LEU A 1 222 ? -12.732 0.642 19.498 1.00 91.00 222 LEU A C 1
ATOM 1695 O O . LEU A 1 222 ? -13.363 0.299 18.499 1.00 91.00 222 LEU A O 1
ATOM 1699 N N . ARG A 1 223 ? -12.821 -0.020 20.660 1.00 89.44 223 ARG A N 1
ATOM 1700 C CA . ARG A 1 223 ? -13.703 -1.184 20.841 1.00 89.44 223 ARG A CA 1
ATOM 1701 C C . ARG A 1 223 ? -15.169 -0.817 20.653 1.00 89.44 223 ARG A C 1
ATOM 1703 O O . ARG A 1 223 ? -15.873 -1.543 19.962 1.00 89.44 223 ARG A O 1
ATOM 1710 N N . GLN A 1 224 ? -15.614 0.311 21.204 1.00 93.25 224 GLN A N 1
ATOM 1711 C CA . GLN A 1 224 ? -16.988 0.786 21.032 1.00 93.25 224 GLN A CA 1
ATOM 1712 C C . GLN A 1 224 ? -17.312 1.085 19.567 1.00 93.25 224 GLN A C 1
ATOM 1714 O O . GLN A 1 224 ? -18.340 0.632 19.071 1.00 93.25 224 GLN A O 1
ATOM 1719 N N . LEU A 1 225 ? -16.424 1.793 18.861 1.00 94.19 225 LEU A N 1
ATOM 1720 C CA . LEU A 1 225 ? -16.609 2.113 17.444 1.00 94.19 225 LEU A CA 1
ATOM 1721 C C . LEU A 1 225 ? -16.731 0.849 16.592 1.00 94.19 225 LEU A C 1
ATOM 1723 O O . LEU A 1 225 ? -17.578 0.788 15.707 1.00 94.19 225 LEU A O 1
ATOM 1727 N N . LEU A 1 226 ? -15.909 -0.160 16.879 1.00 92.25 226 LEU A N 1
ATOM 1728 C CA . LEU A 1 226 ? -15.881 -1.418 16.138 1.00 92.25 226 LEU A CA 1
ATOM 1729 C C . LEU A 1 226 ? -16.906 -2.457 16.626 1.00 92.25 226 LEU A C 1
ATOM 1731 O O . LEU A 1 226 ? -17.000 -3.522 16.022 1.00 92.25 226 LEU A O 1
ATOM 1735 N N . GLY A 1 227 ? -17.673 -2.183 17.686 1.00 92.44 227 GLY A N 1
ATOM 1736 C CA . GLY A 1 227 ? -18.625 -3.146 18.254 1.00 92.44 227 GLY A CA 1
ATOM 1737 C C . GLY A 1 227 ? -17.955 -4.380 18.873 1.00 92.44 227 GLY A C 1
ATOM 1738 O O . GLY A 1 227 ? -18.504 -5.478 18.815 1.00 92.44 227 GLY A O 1
ATOM 1739 N N . LEU A 1 228 ? -16.754 -4.210 19.426 1.00 90.62 228 LEU A N 1
ATOM 1740 C CA . LEU A 1 228 ? -15.959 -5.282 20.018 1.00 90.62 228 LEU A CA 1
ATOM 1741 C C . LEU A 1 228 ? -16.308 -5.506 21.494 1.00 90.62 228 LEU A C 1
ATOM 1743 O O . LEU A 1 228 ? -16.579 -4.560 22.236 1.00 90.62 228 LEU A O 1
ATOM 1747 N N . ASP A 1 229 ? -16.233 -6.762 21.930 1.00 89.25 229 ASP A N 1
ATOM 1748 C CA . ASP A 1 229 ? -16.442 -7.164 23.320 1.00 89.25 229 ASP A CA 1
ATOM 1749 C C . ASP A 1 229 ? -15.390 -6.503 24.241 1.00 89.25 229 ASP A C 1
ATOM 1751 O O . ASP A 1 229 ? -14.185 -6.709 24.051 1.00 89.25 229 ASP A O 1
ATOM 1755 N N . PRO A 1 230 ? -15.805 -5.711 25.250 1.00 81.75 230 PRO A N 1
ATOM 1756 C CA . PRO A 1 230 ? -14.886 -4.984 26.122 1.00 81.75 230 PRO A CA 1
ATOM 1757 C C . PRO A 1 230 ? -13.998 -5.894 26.979 1.00 81.75 230 PRO A C 1
ATOM 1759 O O . PRO A 1 230 ? -12.906 -5.459 27.358 1.00 81.75 230 PRO A O 1
ATOM 1762 N N . GLY A 1 231 ? -14.449 -7.119 27.282 1.00 80.00 231 GLY A N 1
ATOM 1763 C CA . GLY A 1 231 ? -13.719 -8.088 28.106 1.00 80.00 231 GLY A CA 1
ATOM 1764 C C . GLY A 1 231 ? -12.729 -8.951 27.323 1.00 80.00 231 GLY A C 1
ATOM 1765 O O . GLY A 1 231 ? -11.880 -9.608 27.924 1.00 80.00 231 GLY A O 1
ATOM 1766 N N 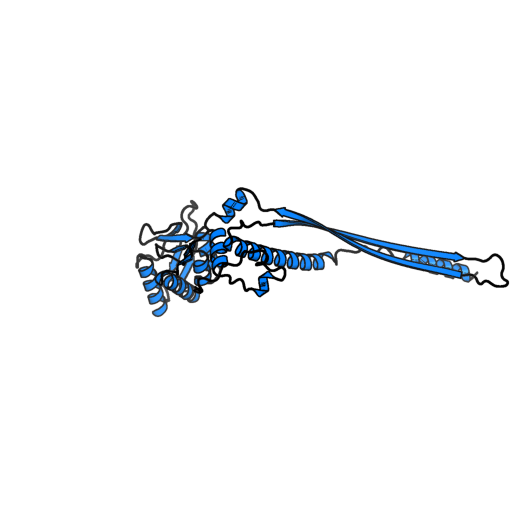. SER A 1 232 ? -12.810 -8.941 25.992 1.00 81.75 232 SER A N 1
ATOM 1767 C CA . SER A 1 232 ? -11.943 -9.747 25.139 1.00 81.75 232 SER A CA 1
ATOM 1768 C C . SER A 1 232 ? -10.606 -9.039 24.881 1.00 81.75 232 SER A C 1
ATOM 1770 O O . SER A 1 232 ? -10.539 -7.844 24.582 1.00 81.75 232 SER A O 1
ATOM 1772 N N . THR A 1 233 ? -9.510 -9.786 25.008 1.00 76.69 233 THR A N 1
ATOM 1773 C CA . THR A 1 233 ? -8.143 -9.314 24.718 1.00 76.69 233 THR A CA 1
ATOM 1774 C C . THR A 1 233 ? -7.627 -9.786 23.369 1.00 76.69 233 THR A C 1
ATOM 1776 O O . THR A 1 233 ? -6.576 -9.323 22.934 1.00 76.69 233 THR A O 1
ATOM 1779 N N . GLU A 1 234 ? -8.347 -10.713 22.742 1.00 79.00 234 GLU A N 1
ATOM 1780 C CA . GLU A 1 234 ? -8.029 -11.311 21.457 1.00 79.00 234 GLU A CA 1
ATOM 1781 C C . GLU A 1 234 ? -9.264 -11.219 20.561 1.00 79.00 234 GLU A C 1
ATOM 1783 O O . GLU A 1 234 ? -10.379 -11.534 20.979 1.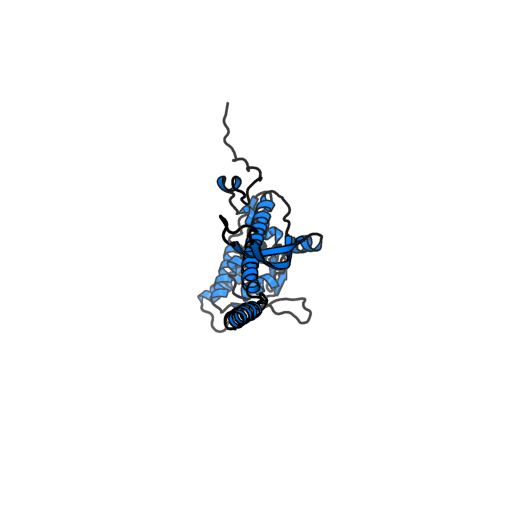00 79.00 234 GLU A O 1
ATOM 1788 N N . PHE A 1 235 ? -9.052 -10.768 19.331 1.00 84.44 235 PHE A N 1
ATOM 1789 C CA . PHE A 1 235 ? -10.088 -10.614 18.313 1.00 84.44 235 PHE A CA 1
ATOM 1790 C C . PHE A 1 235 ? -9.623 -11.302 17.050 1.00 84.44 235 PHE A C 1
ATOM 1792 O O . PHE A 1 235 ? -8.437 -11.194 16.761 1.00 84.44 235 PHE A O 1
ATOM 1799 N N . SER A 1 236 ? -10.524 -11.939 16.306 1.00 84.88 236 SER A N 1
ATOM 1800 C CA . SER A 1 236 ? -10.278 -12.641 15.046 1.00 84.88 236 SER A CA 1
ATOM 1801 C C . SER A 1 236 ? -10.336 -11.703 13.837 1.00 84.88 236 SER A C 1
ATOM 1803 O O . SER A 1 236 ? -11.355 -11.058 13.625 1.00 84.88 236 SER A O 1
ATOM 1805 N N . LEU A 1 237 ? -9.280 -11.614 13.029 1.00 86.75 237 LEU A N 1
ATOM 1806 C CA . LEU A 1 237 ? -9.245 -10.828 11.803 1.00 86.75 237 LEU A CA 1
ATOM 1807 C C . LEU A 1 237 ? -9.802 -11.682 10.667 1.00 86.75 237 LEU A C 1
ATOM 1809 O O . LEU A 1 237 ? -9.277 -12.751 10.358 1.00 86.75 237 LEU A O 1
ATOM 1813 N N . VAL A 1 238 ? -10.872 -11.202 10.044 1.00 88.50 238 VAL A N 1
ATOM 1814 C CA . VAL A 1 238 ? -11.564 -11.918 8.969 1.00 88.50 238 VAL A CA 1
ATOM 1815 C C . VAL A 1 238 ? -11.718 -11.022 7.749 1.00 88.50 238 VAL A C 1
ATOM 1817 O O . VAL A 1 238 ? -11.854 -9.802 7.857 1.00 88.50 238 VAL A O 1
ATOM 1820 N N . PHE A 1 239 ? -11.697 -11.624 6.563 1.00 90.56 239 PHE A N 1
ATOM 1821 C CA . PHE A 1 239 ? -12.020 -10.907 5.336 1.00 90.56 239 PHE A CA 1
ATOM 1822 C C . PHE A 1 239 ? -13.540 -10.802 5.190 1.00 90.56 239 PHE A C 1
ATOM 1824 O O . PHE A 1 239 ? -14.222 -11.813 5.029 1.00 90.56 239 PHE A O 1
ATOM 1831 N N . GLY A 1 240 ? -14.077 -9.584 5.246 1.00 88.50 240 GLY A N 1
ATOM 1832 C CA . GLY A 1 240 ? -15.520 -9.363 5.168 1.00 88.50 240 GLY A CA 1
ATOM 1833 C C . GLY A 1 240 ? -15.932 -7.916 5.415 1.00 88.50 240 GLY A C 1
ATOM 1834 O O . GLY A 1 240 ? -15.175 -7.118 5.959 1.00 88.50 240 GLY A O 1
ATOM 1835 N N . GLY A 1 241 ? -17.152 -7.568 5.003 1.00 85.38 241 GLY A N 1
ATOM 1836 C CA . GLY A 1 241 ? -17.703 -6.224 5.204 1.00 85.38 241 GLY A CA 1
ATOM 1837 C C . GLY A 1 241 ? -18.149 -5.952 6.642 1.00 85.38 241 GLY A C 1
ATOM 1838 O O . GLY A 1 241 ? -18.055 -4.817 7.099 1.00 85.38 241 GLY A O 1
ATOM 1839 N N . THR A 1 242 ? -18.610 -6.978 7.358 1.00 88.25 242 THR A N 1
ATOM 1840 C CA . THR A 1 242 ? -19.202 -6.887 8.702 1.00 88.25 242 THR A CA 1
ATOM 1841 C C . THR A 1 242 ? -18.747 -8.062 9.558 1.00 88.25 242 THR A C 1
ATOM 1843 O O . THR A 1 242 ? -18.620 -9.173 9.047 1.00 88.25 242 THR A O 1
ATOM 1846 N N . ALA A 1 243 ? -18.515 -7.822 10.848 1.00 89.44 243 ALA A N 1
ATOM 1847 C CA . ALA A 1 243 ? -18.159 -8.871 11.801 1.00 89.44 243 ALA A CA 1
ATOM 1848 C C . ALA A 1 243 ? -19.379 -9.743 12.130 1.00 89.44 243 ALA A C 1
ATOM 1850 O O . ALA A 1 243 ? -20.492 -9.220 12.215 1.00 89.44 243 ALA A O 1
ATOM 1851 N N . ALA A 1 244 ? -19.184 -11.051 12.332 1.00 87.75 244 ALA A N 1
ATOM 1852 C CA . ALA A 1 244 ? -20.278 -11.937 12.739 1.00 87.75 244 ALA A CA 1
ATOM 1853 C C . ALA A 1 244 ? -20.602 -11.807 14.237 1.00 87.75 244 ALA A C 1
ATOM 1855 O O . ALA A 1 244 ? -21.720 -12.083 14.665 1.00 87.75 244 ALA A O 1
ATOM 1856 N N . ASN A 1 245 ? -19.622 -11.399 15.045 1.00 89.12 245 ASN A N 1
ATOM 1857 C CA . ASN A 1 245 ? -19.736 -11.262 16.493 1.00 89.12 245 ASN A CA 1
ATOM 1858 C C . ASN A 1 245 ? -18.745 -10.208 17.026 1.00 89.12 245 ASN A C 1
ATOM 1860 O O . ASN A 1 245 ? -17.841 -9.766 16.321 1.00 89.12 245 ASN A O 1
ATOM 1864 N N . GLY A 1 246 ? -18.882 -9.838 18.304 1.00 88.19 246 GLY A N 1
ATOM 1865 C CA . GLY A 1 246 ? -18.000 -8.865 18.969 1.00 88.19 246 GLY A CA 1
ATOM 1866 C C . GLY A 1 246 ? -16.564 -9.349 19.218 1.00 88.19 246 GLY A C 1
ATOM 1867 O O . GLY A 1 246 ? -15.778 -8.631 19.832 1.00 88.19 246 GLY A O 1
ATOM 1868 N N . ARG A 1 247 ? -16.203 -10.557 18.773 1.00 87.62 247 ARG A N 1
ATOM 1869 C CA . ARG A 1 247 ? -14.838 -11.097 18.827 1.00 87.62 247 ARG A CA 1
ATOM 1870 C C . ARG A 1 247 ? -14.156 -11.093 17.464 1.00 87.62 247 ARG A C 1
ATOM 1872 O O . ARG A 1 247 ? -13.058 -11.625 17.347 1.00 87.62 247 ARG A O 1
ATOM 1879 N N . GLU A 1 248 ? -14.758 -10.478 16.452 1.00 88.44 248 GLU A N 1
ATOM 1880 C CA . GLU A 1 248 ? -14.216 -10.410 15.099 1.00 88.44 248 GLU A CA 1
ATOM 1881 C C . GLU A 1 248 ? -13.995 -8.969 14.631 1.00 88.44 248 GLU A C 1
ATOM 1883 O O . GLU A 1 248 ? -14.794 -8.060 14.867 1.00 88.44 248 GLU A O 1
ATOM 1888 N N . ILE A 1 249 ? -12.895 -8.777 13.913 1.00 90.44 249 ILE A N 1
ATOM 1889 C CA . ILE A 1 249 ? -12.595 -7.582 13.136 1.00 90.44 249 ILE A CA 1
ATOM 1890 C C . ILE A 1 249 ? -12.684 -7.999 11.669 1.00 90.44 249 ILE A C 1
ATOM 1892 O O . ILE A 1 249 ? -11.763 -8.599 11.115 1.00 90.44 249 ILE A O 1
ATOM 1896 N N . ALA A 1 250 ? -13.816 -7.705 11.044 1.00 92.56 250 ALA A N 1
ATOM 1897 C CA . ALA A 1 250 ? -14.031 -7.894 9.623 1.00 92.56 250 ALA A CA 1
ATOM 1898 C C . ALA A 1 250 ? -13.474 -6.708 8.843 1.00 92.56 250 ALA A C 1
ATOM 1900 O O . ALA A 1 250 ? -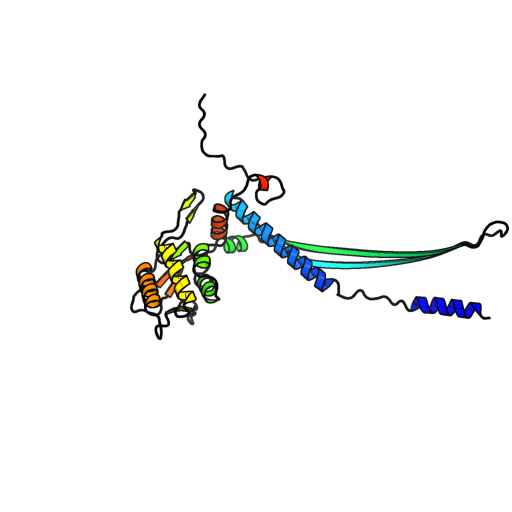13.878 -5.559 9.045 1.00 92.56 250 ALA A O 1
ATOM 1901 N N . VAL A 1 251 ? -12.545 -6.996 7.938 1.00 93.88 251 VAL A N 1
ATOM 1902 C CA . VAL A 1 251 ? -11.918 -5.990 7.087 1.00 93.88 251 VAL A CA 1
ATOM 1903 C C . VAL A 1 251 ? -12.168 -6.349 5.639 1.00 93.88 251 VAL A C 1
ATOM 1905 O O . VAL A 1 251 ? -11.741 -7.397 5.152 1.00 93.88 251 VAL A O 1
ATOM 1908 N N . LEU A 1 252 ? -12.832 -5.440 4.935 1.00 95.69 252 LEU A N 1
ATOM 1909 C CA . LEU A 1 252 ? -12.935 -5.504 3.491 1.00 95.69 252 LEU A CA 1
ATOM 1910 C C . LEU A 1 252 ? -11.766 -4.712 2.933 1.00 95.69 252 LEU A C 1
ATOM 1912 O O . LEU A 1 252 ? -11.685 -3.501 3.128 1.00 95.69 252 LEU A O 1
ATOM 1916 N N . THR A 1 253 ? -10.845 -5.382 2.262 1.00 95.56 253 THR A N 1
ATOM 1917 C CA . THR A 1 253 ? -9.684 -4.745 1.641 1.00 95.56 253 THR A CA 1
ATOM 1918 C C . THR A 1 253 ? -9.937 -4.440 0.168 1.00 95.56 253 THR A C 1
ATOM 1920 O O . THR A 1 253 ? -10.857 -4.948 -0.473 1.00 95.56 253 THR A O 1
ATOM 1923 N N . ARG A 1 254 ? -9.095 -3.573 -0.380 1.00 95.50 254 ARG A N 1
ATOM 1924 C CA . ARG A 1 254 ? -9.073 -3.175 -1.781 1.00 95.50 254 ARG A CA 1
ATOM 1925 C C . ARG A 1 254 ? -8.088 -4.041 -2.549 1.00 95.50 254 ARG A C 1
ATOM 1927 O O . ARG A 1 254 ? -7.069 -4.479 -2.017 1.00 95.50 254 ARG A O 1
ATOM 1934 N N . SER A 1 255 ? -8.378 -4.242 -3.826 1.00 95.25 255 SER A N 1
ATOM 1935 C CA . SER A 1 255 ? -7.404 -4.762 -4.780 1.00 95.25 255 SER A CA 1
ATOM 1936 C C . SER A 1 255 ? -6.421 -3.673 -5.200 1.00 95.25 255 SER A C 1
ATOM 1938 O O . SER A 1 255 ? -6.692 -2.476 -5.043 1.00 95.25 255 SER A O 1
ATOM 1940 N N . LEU A 1 256 ? -5.296 -4.073 -5.794 1.00 92.81 256 LEU A N 1
ATOM 1941 C CA . LEU A 1 256 ? -4.331 -3.123 -6.344 1.00 92.81 256 LEU A CA 1
ATOM 1942 C C . LEU A 1 256 ? -4.987 -2.204 -7.391 1.00 92.81 256 LEU A C 1
ATOM 1944 O O . LEU A 1 256 ? -4.737 -0.999 -7.381 1.00 92.81 256 LEU A O 1
ATOM 1948 N N . LEU A 1 257 ? -5.894 -2.735 -8.222 1.00 92.12 257 LEU A N 1
ATOM 1949 C CA . LEU A 1 257 ? -6.664 -1.937 -9.180 1.00 92.12 257 LEU A CA 1
ATOM 1950 C C . LEU A 1 257 ? -7.443 -0.812 -8.498 1.00 92.12 257 LEU A C 1
ATOM 1952 O O . LEU A 1 257 ? -7.422 0.334 -8.951 1.00 92.12 257 LEU A O 1
ATOM 1956 N N . HIS A 1 258 ? -8.141 -1.134 -7.408 1.00 91.62 258 HIS A N 1
ATOM 1957 C CA . HIS A 1 258 ? -8.975 -0.167 -6.707 1.00 91.62 258 HIS A CA 1
ATOM 1958 C C . HIS A 1 258 ? -8.124 0.883 -5.979 1.00 91.62 258 HIS A C 1
ATOM 1960 O O . HIS A 1 258 ? -8.469 2.067 -5.991 1.00 91.62 258 HIS A O 1
ATOM 1966 N N . ILE A 1 259 ? -6.978 0.486 -5.413 1.00 93.19 259 ILE A N 1
ATOM 1967 C CA . ILE A 1 259 ? -5.997 1.415 -4.829 1.00 93.19 259 ILE A CA 1
ATOM 1968 C C . ILE A 1 259 ? -5.508 2.397 -5.899 1.00 93.19 259 ILE A C 1
ATOM 1970 O O . ILE A 1 259 ? -5.614 3.611 -5.715 1.00 93.19 259 ILE A O 1
ATOM 1974 N N . MET A 1 260 ? -5.055 1.892 -7.051 1.00 92.00 260 MET A N 1
ATOM 1975 C CA . MET A 1 260 ? -4.600 2.738 -8.158 1.00 92.00 260 MET A CA 1
ATOM 1976 C C . MET A 1 260 ? -5.717 3.659 -8.665 1.00 92.00 260 MET A C 1
ATOM 1978 O O . MET A 1 260 ? -5.481 4.840 -8.894 1.00 92.00 260 MET A O 1
ATOM 1982 N N . THR A 1 261 ? -6.950 3.164 -8.783 1.00 89.88 261 THR A N 1
ATOM 1983 C CA . THR A 1 261 ? -8.107 3.971 -9.215 1.00 89.88 261 THR A CA 1
ATOM 1984 C C . THR A 1 261 ? -8.401 5.106 -8.231 1.00 89.88 261 THR A C 1
ATOM 1986 O O . THR A 1 261 ? -8.632 6.248 -8.631 1.00 89.88 261 THR A O 1
ATOM 1989 N N . THR A 1 262 ? -8.312 4.823 -6.932 1.00 89.50 262 THR A N 1
ATOM 1990 C CA . THR A 1 262 ? -8.492 5.815 -5.864 1.00 89.50 262 THR A CA 1
ATOM 1991 C C . THR A 1 262 ? -7.396 6.885 -5.890 1.00 89.50 262 THR A C 1
ATOM 1993 O O . THR A 1 262 ? -7.675 8.071 -5.702 1.00 89.50 262 THR A O 1
ATOM 1996 N N . MET A 1 263 ? -6.148 6.500 -6.178 1.00 89.12 263 MET A N 1
ATOM 1997 C CA . MET A 1 263 ? -5.042 7.444 -6.386 1.00 89.12 263 MET A CA 1
ATOM 1998 C C . MET A 1 263 ? -5.246 8.282 -7.658 1.00 89.12 263 MET A C 1
ATOM 2000 O O . MET A 1 263 ? -5.008 9.490 -7.660 1.00 89.12 263 MET A O 1
ATOM 2004 N N . ALA A 1 264 ? -5.735 7.662 -8.734 1.00 86.94 264 ALA A N 1
ATOM 2005 C CA . ALA A 1 264 ? -6.004 8.314 -10.012 1.00 86.94 264 ALA A CA 1
ATOM 2006 C C . ALA A 1 264 ? -7.076 9.408 -9.907 1.00 86.94 264 ALA A C 1
ATOM 2008 O O . ALA A 1 264 ? -6.960 10.457 -10.549 1.00 86.94 264 ALA A O 1
ATOM 2009 N N . ALA A 1 265 ? -8.106 9.181 -9.087 1.00 82.75 265 ALA A N 1
ATOM 2010 C CA . ALA A 1 265 ? -9.160 10.159 -8.835 1.00 82.75 265 ALA A CA 1
ATOM 2011 C C . ALA A 1 265 ? -8.641 11.411 -8.110 1.00 82.75 265 ALA A C 1
ATOM 2013 O O . ALA A 1 265 ? -9.077 12.521 -8.417 1.00 82.75 265 ALA A O 1
ATOM 2014 N N . GLN A 1 266 ? -7.665 11.246 -7.214 1.00 77.12 266 GLN A N 1
ATOM 2015 C CA . GLN A 1 266 ? -7.041 12.342 -6.465 1.00 77.12 266 GLN A CA 1
ATOM 2016 C C . GLN A 1 266 ? -5.940 13.066 -7.262 1.00 77.12 266 GLN A C 1
ATOM 2018 O O . GLN A 1 266 ? -5.617 14.225 -6.988 1.00 77.12 266 GLN A O 1
ATOM 2023 N N . ALA A 1 267 ? -5.368 12.423 -8.284 1.00 72.94 267 ALA A N 1
ATOM 2024 C CA . ALA A 1 267 ? -4.338 13.026 -9.119 1.00 72.94 267 ALA A CA 1
ATOM 2025 C C . ALA A 1 267 ? -4.894 14.220 -9.919 1.00 72.94 267 ALA A C 1
ATOM 2027 O O . ALA A 1 267 ? -5.810 14.085 -10.729 1.00 72.94 267 ALA A O 1
ATOM 2028 N N . THR A 1 268 ? -4.312 15.411 -9.757 1.00 60.94 268 THR A N 1
ATOM 2029 C CA . THR A 1 268 ? -4.704 16.601 -10.532 1.00 60.94 268 THR A CA 1
ATOM 2030 C C . THR A 1 268 ? -3.827 16.743 -11.782 1.00 60.94 268 THR A C 1
ATOM 2032 O O . THR A 1 268 ? -2.662 17.121 -11.687 1.00 60.94 268 THR A O 1
ATOM 2035 N N . CYS A 1 269 ? -4.369 16.494 -12.983 1.00 58.19 269 CYS A N 1
ATOM 2036 C CA . CYS A 1 269 ? -3.649 16.784 -14.235 1.00 58.19 269 CYS A CA 1
ATOM 2037 C C . CYS A 1 269 ? -3.648 18.299 -14.510 1.00 58.19 269 CYS A C 1
ATOM 2039 O O . CYS A 1 269 ? -4.664 18.881 -14.899 1.00 58.19 269 CYS A O 1
ATOM 2041 N N . ARG A 1 270 ? -2.491 18.956 -14.353 1.00 56.34 270 ARG A N 1
ATOM 2042 C CA . ARG A 1 270 ? -2.326 20.381 -14.689 1.00 56.34 270 ARG A CA 1
ATOM 2043 C C . ARG A 1 270 ? -2.180 20.571 -16.214 1.00 56.34 270 ARG A C 1
ATOM 2045 O O . ARG A 1 270 ? -1.429 19.823 -16.840 1.00 56.34 270 ARG A O 1
ATOM 2052 N N . PRO A 1 271 ? -2.778 21.610 -16.839 1.00 48.97 271 PRO A N 1
ATOM 2053 C CA . PRO A 1 271 ? -2.776 21.785 -18.302 1.00 48.97 271 PRO A CA 1
ATOM 2054 C C . PRO A 1 271 ? -1.390 21.835 -18.972 1.00 48.97 271 PRO A C 1
ATOM 2056 O O . PRO A 1 271 ? -1.244 21.415 -20.116 1.00 48.97 271 PRO A O 1
ATOM 2059 N N . ARG A 1 272 ? -0.351 22.320 -18.274 1.00 47.72 272 ARG A N 1
ATOM 2060 C CA . ARG A 1 272 ? 1.029 22.365 -18.801 1.00 47.72 272 ARG A CA 1
ATOM 2061 C C . ARG A 1 272 ? 1.671 20.975 -18.949 1.00 47.72 272 ARG A C 1
ATOM 2063 O O . ARG A 1 272 ? 2.489 20.804 -19.848 1.00 47.72 272 ARG A O 1
ATOM 2070 N N . MET A 1 273 ? 1.278 19.985 -18.139 1.00 48.72 273 MET A N 1
ATOM 2071 C CA . MET A 1 273 ? 1.823 18.614 -18.187 1.00 48.72 273 MET A CA 1
ATOM 2072 C C . MET A 1 273 ? 1.349 17.808 -19.406 1.00 48.72 273 MET A C 1
ATOM 2074 O O . MET A 1 273 ? 1.986 16.829 -19.777 1.00 48.72 273 MET A O 1
ATOM 2078 N N . SER A 1 274 ? 0.275 18.242 -20.072 1.00 49.91 274 SER A N 1
ATOM 2079 C CA . SER A 1 274 ? -0.251 17.596 -21.284 1.00 49.91 274 SER A CA 1
ATOM 2080 C C . SER A 1 274 ? 0.633 17.829 -22.527 1.00 49.91 274 SER A C 1
ATOM 2082 O O . SER A 1 274 ? 0.615 17.030 -23.459 1.00 49.91 274 SER A O 1
ATOM 2084 N N . ARG A 1 275 ? 1.457 18.892 -22.545 1.00 45.69 275 ARG A N 1
ATOM 2085 C CA . ARG A 1 275 ? 2.229 19.309 -23.735 1.00 45.69 275 ARG A CA 1
ATOM 2086 C C . ARG A 1 275 ? 3.630 18.697 -23.870 1.00 45.69 275 ARG A C 1
ATOM 2088 O O . ARG A 1 275 ? 4.130 18.619 -24.985 1.00 45.69 275 ARG A O 1
ATOM 2095 N N . ARG A 1 276 ? 4.279 18.275 -22.780 1.00 45.19 276 ARG A N 1
ATOM 2096 C CA . ARG A 1 276 ? 5.669 17.771 -22.795 1.00 45.19 276 ARG A CA 1
ATOM 2097 C C . ARG A 1 276 ? 5.728 16.337 -22.296 1.00 45.19 276 ARG A C 1
ATOM 2099 O O . ARG A 1 276 ? 5.929 16.161 -21.105 1.00 45.19 276 ARG A O 1
ATOM 2106 N N . GLY A 1 277 ? 5.511 15.347 -23.167 1.00 51.47 277 GLY A N 1
ATOM 2107 C CA . GLY A 1 277 ? 5.806 13.923 -22.899 1.00 51.47 277 GLY A CA 1
ATOM 2108 C C . GLY A 1 277 ? 5.288 13.326 -21.577 1.00 51.47 277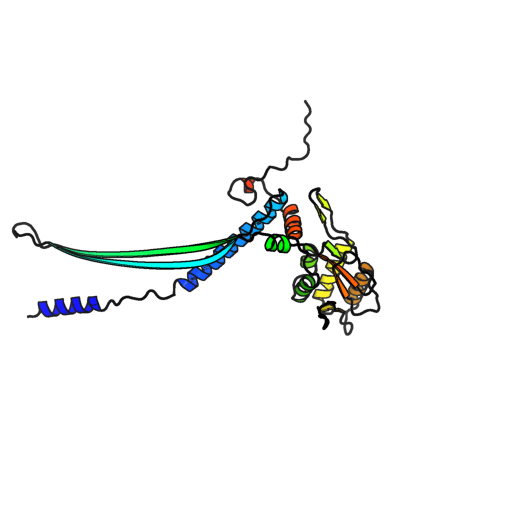 GLY A C 1
ATOM 2109 O O . GLY A 1 277 ? 5.740 12.260 -21.182 1.00 51.47 277 GLY A O 1
ATOM 2110 N N . GLY A 1 278 ? 4.401 14.024 -20.868 1.00 54.16 278 GLY A N 1
ATOM 2111 C CA . GLY A 1 278 ? 4.055 13.730 -19.490 1.00 54.16 278 GLY A CA 1
ATOM 2112 C C . GLY A 1 278 ? 2.933 12.705 -19.412 1.00 54.16 278 GLY A C 1
ATOM 2113 O O . GLY A 1 278 ? 2.243 12.470 -20.405 1.00 54.16 278 GLY A O 1
ATOM 2114 N N . PRO A 1 279 ? 2.678 12.149 -18.220 1.00 53.62 279 PRO A N 1
ATOM 2115 C CA . PRO A 1 279 ? 1.669 11.109 -18.013 1.00 53.62 279 PRO A CA 1
ATOM 2116 C C . PRO A 1 279 ? 0.231 11.539 -18.366 1.00 53.62 279 PRO A C 1
ATOM 2118 O O . PRO A 1 279 ? -0.641 10.687 -18.461 1.00 53.62 279 PRO A O 1
ATOM 2121 N N . CYS A 1 280 ? -0.021 12.836 -18.605 1.00 52.06 280 CYS A N 1
ATOM 2122 C CA . CYS A 1 280 ? -1.312 13.371 -19.062 1.00 52.06 280 CYS A CA 1
ATOM 2123 C C . CYS A 1 280 ? -1.357 13.717 -20.576 1.00 52.06 280 CYS A C 1
ATOM 2125 O O . CYS A 1 280 ? -2.267 14.425 -21.020 1.00 52.06 280 CYS A O 1
ATOM 2127 N N . ARG A 1 281 ? -0.357 13.324 -21.380 1.00 48.69 281 ARG A N 1
ATOM 2128 C CA . ARG A 1 281 ? -0.315 13.592 -22.833 1.00 48.69 281 ARG A CA 1
ATOM 2129 C C . ARG A 1 281 ? -1.300 12.675 -23.570 1.00 48.69 281 ARG A C 1
ATOM 2131 O O . ARG A 1 281 ? -1.249 11.468 -23.392 1.00 48.69 281 ARG A O 1
ATOM 2138 N N . GLY A 1 282 ? -2.163 13.247 -24.415 1.00 50.78 282 GLY A N 1
ATOM 2139 C CA . GLY A 1 282 ? -3.141 12.499 -25.227 1.00 50.78 282 GLY A CA 1
ATOM 2140 C C . GLY A 1 282 ? -4.488 12.217 -24.550 1.00 50.78 282 GLY A C 1
ATOM 2141 O O . GLY A 1 282 ? -5.392 11.711 -25.202 1.00 50.78 282 GLY A O 1
ATOM 2142 N N . LEU A 1 283 ? -4.655 12.587 -23.277 1.00 54.16 283 LEU A N 1
ATOM 2143 C CA . LEU A 1 283 ? -5.899 12.360 -22.539 1.00 54.16 283 LEU A CA 1
ATOM 2144 C C . LEU A 1 283 ? -6.943 13.457 -22.843 1.00 54.16 283 LEU A C 1
ATOM 2146 O O . LEU A 1 283 ? -6.577 14.641 -22.882 1.00 54.16 283 LEU A O 1
ATOM 2150 N N . PRO A 1 284 ? -8.232 13.112 -23.046 1.00 47.75 284 PRO A N 1
ATOM 2151 C CA . PRO A 1 284 ? -9.275 14.084 -23.365 1.00 47.75 284 PRO A CA 1
ATOM 2152 C C . PRO A 1 284 ? -9.444 15.102 -22.229 1.00 47.75 284 PRO A C 1
ATOM 2154 O O . PRO A 1 284 ? -9.488 14.758 -21.047 1.00 47.75 284 PRO A O 1
ATOM 2157 N N . ARG A 1 285 ? -9.544 16.395 -22.567 1.00 53.53 285 ARG A N 1
ATOM 2158 C CA . ARG A 1 285 ? -9.785 17.445 -21.564 1.00 53.53 285 ARG A CA 1
ATOM 2159 C C . ARG A 1 285 ? -11.189 17.246 -21.000 1.00 53.53 285 ARG A C 1
ATOM 2161 O O . ARG A 1 285 ? -12.160 17.487 -21.708 1.00 53.53 285 ARG A O 1
ATOM 2168 N N . LYS A 1 286 ? -11.306 16.860 -19.725 1.00 48.25 286 LYS A N 1
ATOM 2169 C CA . LYS A 1 286 ? -12.599 16.884 -19.026 1.00 48.25 286 LYS A CA 1
ATOM 2170 C C . LYS A 1 286 ? -13.118 18.329 -19.075 1.00 48.25 286 LYS A C 1
ATOM 2172 O O . LYS A 1 286 ? -12.455 19.239 -18.568 1.00 48.25 286 LYS A O 1
ATOM 2177 N N . GLY A 1 287 ? -14.226 18.544 -19.786 1.00 41.41 287 GLY A N 1
ATOM 2178 C CA . GLY A 1 287 ? -14.830 19.859 -19.981 1.00 41.41 287 GLY A CA 1
ATOM 2179 C C . GLY A 1 287 ? -15.107 20.529 -18.637 1.00 41.41 287 GLY A C 1
ATOM 2180 O O . GLY A 1 287 ? -15.518 19.872 -17.681 1.00 41.41 287 GLY A O 1
ATOM 2181 N N . ARG A 1 288 ? -14.837 21.835 -18.546 1.00 31.73 288 ARG A N 1
ATOM 2182 C CA . ARG A 1 288 ? -15.248 22.631 -17.383 1.00 31.73 288 ARG A CA 1
ATOM 2183 C C . ARG A 1 288 ? -16.777 22.551 -17.267 1.00 31.73 288 ARG A C 1
ATOM 2185 O O . ARG A 1 288 ? -17.434 22.788 -18.280 1.00 31.73 288 ARG A O 1
ATOM 2192 N N . PRO A 1 289 ? -17.353 22.263 -16.090 1.00 36.00 289 PRO A N 1
ATOM 2193 C CA . PRO A 1 289 ? -18.793 22.363 -15.924 1.00 36.00 289 PRO A CA 1
ATOM 2194 C C . PRO A 1 289 ? -19.205 23.838 -16.054 1.00 36.00 289 PRO A C 1
ATOM 2196 O O . PRO A 1 289 ? -18.647 24.702 -15.382 1.00 36.00 289 PRO A O 1
ATOM 2199 N N . GLY A 1 290 ? -20.139 24.099 -16.971 1.00 34.66 290 GLY A N 1
ATOM 2200 C CA . GLY A 1 290 ? -21.037 25.255 -16.998 1.00 34.66 290 GLY A CA 1
ATOM 2201 C C . GLY A 1 290 ? -20.420 26.657 -16.928 1.00 34.66 290 GLY A C 1
ATOM 2202 O O . GLY A 1 290 ? -20.300 27.247 -15.860 1.00 34.66 290 GLY A O 1
ATOM 2203 N N . ARG A 1 291 ? -20.219 27.288 -18.088 1.00 31.56 291 ARG A N 1
ATOM 2204 C CA . ARG A 1 291 ? -20.669 28.678 -18.252 1.00 31.56 291 ARG A CA 1
ATOM 2205 C C . ARG A 1 291 ? -21.721 28.682 -19.345 1.00 31.56 291 ARG A C 1
ATOM 2207 O O . ARG A 1 291 ? -21.385 28.662 -20.522 1.00 31.56 291 ARG A O 1
ATOM 2214 N N . SER A 1 292 ? -22.982 28.697 -18.932 1.00 41.31 292 SER A N 1
ATOM 2215 C CA . SER A 1 292 ? -24.067 29.182 -19.770 1.00 41.31 292 SER A CA 1
ATOM 2216 C C . SER A 1 292 ? -23.758 30.625 -20.176 1.00 41.31 292 SER A C 1
ATOM 2218 O O . SER A 1 292 ? -23.660 31.517 -19.331 1.00 41.31 292 SER A O 1
ATOM 2220 N N . ARG A 1 293 ? -23.586 30.846 -21.470 1.00 32.56 293 ARG A N 1
ATOM 2221 C CA . ARG A 1 293 ? -23.920 32.093 -22.162 1.00 32.56 293 ARG A CA 1
ATOM 2222 C C . ARG A 1 293 ? -24.670 31.587 -23.398 1.00 32.56 293 ARG A C 1
ATOM 2224 O O . ARG A 1 293 ? -24.100 30.784 -24.120 1.00 32.56 293 ARG A O 1
ATOM 2231 N N . GLY A 1 294 ? -25.976 31.769 -23.554 1.00 34.91 294 GLY A N 1
ATOM 2232 C CA . GLY A 1 294 ? -26.736 32.974 -23.255 1.00 34.91 294 GLY A CA 1
ATOM 2233 C C . GLY A 1 294 ? -26.493 33.941 -24.404 1.00 34.91 294 GLY A C 1
ATOM 2234 O O . GLY A 1 294 ? -25.617 34.790 -24.256 1.00 34.91 294 GLY A O 1
ATOM 2235 N N . TRP A 1 295 ? -27.280 33.736 -25.469 1.00 35.41 295 TRP A N 1
ATOM 2236 C CA . TRP A 1 295 ? -27.264 34.355 -26.805 1.00 35.41 295 TRP A CA 1
ATOM 2237 C C . TRP A 1 295 ? -26.127 33.918 -27.730 1.00 35.41 295 TRP A C 1
ATOM 2239 O O . TRP A 1 295 ? -24.944 34.134 -27.390 1.00 35.41 295 TRP A O 1
#

Foldseek 3Di:
DPPVVVVVVVVVVVVPPDDDPPDDPVVVVVVVVVVVVQVVVVVQLLLLCLLCVLVVHHRKDKHFPDKDKDKDKDKDKDWDWDDDPDDPPDDIDIDIDIDMDIDIDMDIDIDIPDDDVSVCQQFPADDVLVLLVVVLVPPQQLVSCLLWFQAKQLQGDWAQDNVGIDHGDVLSNLLSVLVRVLSVVVQWGWDFDADPVSPWTGFRARNPPDDDPVNLVSVVSNLVSNVADPPDRGATEDDDNRDPHNRYIHTPTGGNNRSSNVVNNVDDDDPVQCPPPHSNPPPDPPDDPDDDDDD

Radius of gyration: 34.27 Å; chains: 1; bounding box: 105×60×88 Å